Protein 2IBF (pdb70)

B-factor: mean 74.28, std 23.24, range [43.23, 146.89]

Structure (mmCIF, N/CA/C/O backbone):
data_2IBF
#
_entry.id   2IBF
#
_cell.length_a   154.478
_cell.length_b   154.478
_cell.length_c   154.478
_cell.angle_alpha   90.00
_cell.angle_beta   90.00
_cell.angle_gamma   90.00
#
_symmetry.space_group_name_H-M   'P 43 3 2'
#
loop_
_entity.id
_entity.type
_entity.pdbx_description
1 polymer Vinculin
2 polymer 'Invasin ipaA'
#
loop_
_atom_site.group_PDB
_atom_site.id
_atom_site.type_symbol
_atom_site.label_atom_id
_atom_site.label_alt_id
_atom_site.label_comp_id
_atom_site.label_asym_id
_atom_site.label_entity_id
_atom_site.label_seq_id
_atom_site.pdbx_PDB_ins_code
_atom_site.Cartn_x
_atom_site.Cartn_y
_atom_site.Cartn_z
_atom_site.occupancy
_atom_site.B_iso_or_equiv
_atom_site.auth_seq_id
_atom_site.auth_comp_id
_atom_site.auth_asym_id
_atom_site.auth_atom_id
_atom_site.pdbx_PDB_model_num
ATOM 1 N N . MET A 1 9 ? 20.330 83.039 26.509 1.00 128.52 1 MET A N 1
ATOM 2 C CA . MET A 1 9 ? 19.484 82.217 27.367 1.00 128.52 1 MET A CA 1
ATOM 3 C C . MET A 1 9 ? 19.602 80.737 27.019 1.00 128.52 1 MET A C 1
ATOM 4 O O . MET A 1 9 ? 20.006 80.377 25.913 1.00 128.52 1 MET A O 1
ATOM 9 N N . PRO A 1 10 ? 19.242 79.858 27.966 1.00 121.88 2 PRO A N 1
ATOM 10 C CA . PRO A 1 10 ? 19.286 78.407 27.770 1.00 121.88 2 PRO A CA 1
ATOM 11 C C . PRO A 1 10 ? 18.232 77.967 26.758 1.00 121.88 2 PRO A C 1
ATOM 12 O O . PRO A 1 10 ? 17.525 76.980 26.965 1.00 121.88 2 PRO A O 1
ATOM 16 N N . VAL A 1 11 ? 18.135 78.716 25.662 1.00 110.77 3 VAL A N 1
ATOM 17 C CA . VAL A 1 11 ? 17.169 78.434 24.606 1.00 110.77 3 VAL A CA 1
ATOM 18 C C . VAL A 1 11 ? 17.493 77.149 23.849 1.00 110.77 3 VAL A C 1
ATOM 19 O O . VAL A 1 11 ? 17.042 76.952 22.720 1.00 110.77 3 VAL A O 1
ATOM 23 N N . PHE A 1 12 ? 18.275 76.278 24.476 1.00 96.72 4 PHE A N 1
ATOM 24 C CA . PHE A 1 12 ? 18.644 75.007 23.868 1.00 96.72 4 PHE A CA 1
ATOM 25 C C . PHE A 1 12 ? 17.487 74.030 24.043 1.00 96.72 4 PHE A C 1
ATOM 26 O O . PHE A 1 12 ? 17.503 73.183 24.937 1.00 96.72 4 PHE A O 1
ATOM 34 N N . HIS A 1 13 ? 16.463 74.192 23.212 1.00 100.18 5 HIS A N 1
ATOM 35 C CA . HIS A 1 13 ? 15.400 73.202 23.091 1.00 100.18 5 HIS A CA 1
ATOM 36 C C . HIS A 1 13 ? 15.681 71.967 22.235 1.00 100.18 5 HIS A C 1
ATOM 37 O O . HIS A 1 13 ? 14.774 71.206 21.898 1.00 100.18 5 HIS A O 1
ATOM 44 N N . THR A 1 14 ? 16.958 71.733 21.958 1.00 90.16 6 THR A N 1
ATOM 45 C CA . THR A 1 14 ? 17.383 70.560 21.206 1.00 90.16 6 THR A CA 1
ATOM 46 C C . THR A 1 14 ? 18.696 70.058 21.793 1.00 90.16 6 THR A C 1
ATOM 47 O O . THR A 1 14 ? 19.437 70.822 22.409 1.00 90.16 6 THR A O 1
ATOM 51 N N . ARG A 1 15 ? 18.975 68.771 21.621 1.00 81.19 7 ARG A N 1
ATOM 52 C CA . ARG A 1 15 ? 20.200 68.190 22.155 1.00 81.19 7 ARG A CA 1
ATOM 53 C C . ARG A 1 15 ? 21.425 68.630 21.360 1.00 81.19 7 ARG A C 1
ATOM 54 O O . ARG A 1 15 ? 22.530 68.692 21.894 1.00 81.19 7 ARG A O 1
ATOM 62 N N . THR A 1 16 ? 21.220 68.947 20.086 1.00 74.46 8 THR A N 1
ATOM 63 C CA . THR A 1 16 ? 22.309 69.394 19.226 1.00 74.46 8 THR A CA 1
ATOM 64 C C . THR A 1 16 ? 22.589 70.875 19.448 1.00 74.46 8 THR A C 1
ATOM 65 O O . THR A 1 16 ? 23.739 71.287 19.604 1.00 74.46 8 THR A O 1
ATOM 69 N N . ILE A 1 17 ? 21.525 71.671 19.465 1.00 70.37 9 ILE A N 1
ATOM 70 C CA . ILE A 1 17 ? 21.636 73.107 19.686 1.00 70.37 9 ILE A CA 1
ATOM 71 C C . ILE A 1 17 ? 22.294 73.342 21.038 1.00 70.37 9 ILE A C 1
ATOM 72 O O . ILE A 1 17 ? 23.038 74.303 21.225 1.00 70.37 9 ILE A O 1
ATOM 77 N N . GLU A 1 18 ? 22.008 72.448 21.976 1.00 70.14 10 GLU A N 1
ATOM 78 C CA . GLU A 1 18 ? 22.557 72.531 23.321 1.00 70.14 10 GLU A CA 1
ATOM 79 C C . GLU A 1 18 ? 24.058 72.270 23.307 1.00 70.14 10 GLU A C 1
ATOM 80 O O . GLU A 1 18 ? 24.841 73.064 23.826 1.00 70.14 10 GLU A O 1
ATOM 86 N N . SER A 1 19 ? 24.452 71.152 22.708 1.00 70.08 11 SER A N 1
ATOM 87 C CA . SER A 1 19 ? 25.859 70.783 22.627 1.00 70.08 11 SER A CA 1
ATOM 88 C C . SER A 1 19 ? 26.669 71.826 21.864 1.00 70.08 11 SER A C 1
ATOM 89 O O . SER A 1 19 ? 27.896 71.857 21.955 1.00 70.08 11 S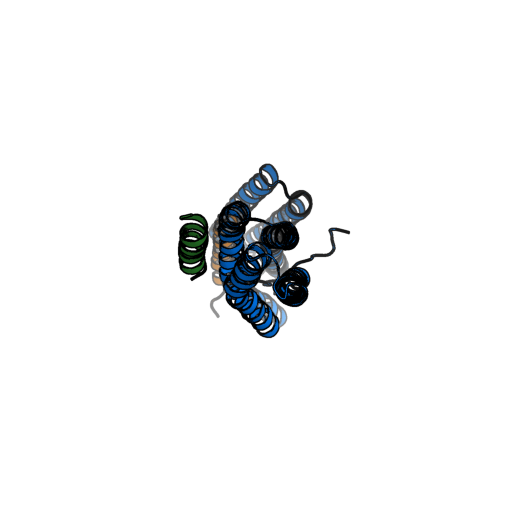ER A O 1
ATOM 92 N N . ILE A 1 20 ? 25.979 72.679 21.112 1.00 70.42 12 ILE A N 1
ATOM 93 C CA . ILE A 1 20 ? 26.641 73.716 20.328 1.00 70.42 12 ILE A CA 1
ATOM 94 C C . ILE A 1 20 ? 26.802 75.018 21.105 1.00 70.42 12 ILE A C 1
ATOM 95 O O . ILE A 1 20 ? 27.860 75.647 21.067 1.00 70.42 12 ILE A O 1
ATOM 100 N N . LEU A 1 21 ? 25.744 75.429 21.795 1.00 71.56 13 LEU A N 1
ATOM 101 C CA . LEU A 1 21 ? 25.762 76.679 22.543 1.00 71.56 13 LEU A CA 1
ATOM 102 C C . LEU A 1 21 ? 26.047 76.513 24.032 1.00 71.56 13 LEU A C 1
ATOM 103 O O . LEU A 1 21 ? 26.182 77.500 24.753 1.00 71.56 13 LEU A O 1
ATOM 108 N N . GLU A 1 22 ? 26.141 75.272 24.496 1.00 72.58 14 GLU A N 1
ATOM 109 C CA . GLU A 1 22 ? 26.400 75.022 25.909 1.00 72.58 14 GLU A CA 1
ATOM 110 C C . GLU A 1 22 ? 27.771 75.515 26.363 1.00 72.58 14 GLU A C 1
ATOM 111 O O . GLU A 1 22 ? 27.874 76.348 27.264 1.00 72.58 14 GLU A O 1
ATOM 117 N N . PRO A 1 23 ? 28.843 74.991 25.750 1.00 72.70 15 PRO A N 1
ATOM 118 C CA . PRO A 1 23 ? 30.225 75.355 26.074 1.00 72.70 15 PRO A CA 1
ATOM 119 C C . PRO A 1 23 ? 30.407 76.862 26.242 1.00 72.70 15 PRO A C 1
ATOM 120 O O . PRO A 1 23 ? 30.919 77.325 27.262 1.00 72.70 15 PRO A O 1
ATOM 124 N N . VAL A 1 24 ? 29.981 77.622 25.237 1.00 72.44 16 VAL A N 1
ATOM 125 C CA . VAL A 1 24 ? 30.104 79.075 25.266 1.00 72.44 16 VAL A CA 1
ATOM 126 C C . VAL A 1 24 ? 29.103 79.721 26.217 1.00 72.44 16 VAL A C 1
ATOM 127 O O . VAL A 1 24 ? 29.369 80.781 26.781 1.00 72.44 16 VAL A O 1
ATOM 131 N N . ALA A 1 25 ? 27.950 79.082 26.387 1.00 73.43 17 ALA A N 1
ATOM 132 C CA . ALA A 1 25 ? 26.919 79.601 27.280 1.00 73.43 17 ALA A CA 1
ATOM 133 C C . ALA A 1 25 ? 27.433 79.621 28.713 1.00 73.43 17 ALA A C 1
ATOM 134 O O . ALA A 1 25 ? 27.044 80.471 29.513 1.00 73.43 17 ALA A O 1
ATOM 136 N N . GLN A 1 26 ? 28.313 78.674 29.025 1.00 75.14 18 GLN A N 1
ATOM 137 C CA . GLN A 1 26 ? 28.902 78.571 30.355 1.00 75.14 18 GLN A CA 1
ATOM 138 C C . GLN A 1 26 ? 29.879 79.716 30.587 1.00 75.14 18 GLN A C 1
ATOM 139 O O . GLN A 1 26 ? 29.785 80.441 31.578 1.00 75.14 18 GLN A O 1
ATOM 145 N N . GLN A 1 27 ? 30.822 79.869 29.665 1.00 77.19 19 GLN A N 1
ATOM 146 C CA . GLN A 1 27 ? 31.820 80.923 29.756 1.00 77.19 19 GLN A CA 1
ATOM 147 C C . GLN A 1 27 ? 31.164 82.282 29.973 1.00 77.19 19 GLN A C 1
ATOM 148 O O . GLN A 1 27 ? 31.693 83.127 30.695 1.00 77.19 19 GLN A O 1
ATOM 154 N N . ILE A 1 28 ? 30.006 82.486 29.354 1.00 83.15 20 ILE A N 1
ATOM 155 C CA . ILE A 1 28 ? 29.281 83.743 29.493 1.00 83.15 20 ILE A CA 1
ATOM 156 C C . ILE A 1 28 ? 28.764 83.919 30.916 1.00 83.15 20 ILE A C 1
ATOM 157 O O . ILE A 1 28 ? 28.756 85.029 31.449 1.00 83.15 20 ILE A O 1
ATOM 162 N N . SER A 1 29 ? 28.339 82.819 31.530 1.00 94.66 21 SER A N 1
ATOM 163 C CA . SER A 1 29 ? 27.834 82.853 32.898 1.00 94.66 21 SER A CA 1
ATOM 164 C C . SER A 1 29 ? 28.911 83.378 33.839 1.00 94.66 21 SER A C 1
ATOM 165 O O . SER A 1 29 ? 28.643 84.205 34.709 1.00 94.66 21 SER A O 1
ATOM 168 N N . HIS A 1 30 ? 30.131 82.888 33.651 1.00 106.91 22 HIS A N 1
ATOM 169 C CA . HIS A 1 30 ? 31.267 83.306 34.459 1.00 106.91 22 HIS A CA 1
ATOM 170 C C . HIS A 1 30 ? 31.455 84.817 34.370 1.00 106.91 22 HIS A C 1
ATOM 171 O O . HIS A 1 30 ? 31.475 85.510 35.386 1.00 106.91 22 HIS A O 1
ATOM 178 N N . LEU A 1 31 ? 31.623 85.307 33.144 1.00 100.62 23 LEU A N 1
ATOM 179 C CA . LEU A 1 31 ? 31.811 86.732 32.882 1.00 100.62 23 LEU A CA 1
ATOM 180 C C . LEU A 1 31 ? 30.799 87.567 33.666 1.00 100.62 23 LEU A C 1
ATOM 181 O O . LEU A 1 31 ? 31.159 88.543 34.324 1.00 100.62 23 LEU A O 1
ATOM 186 N N . VAL A 1 32 ? 29.533 87.161 33.608 1.00 97.81 24 VAL A N 1
ATOM 187 C CA . VAL A 1 32 ? 28.475 87.854 34.331 1.00 97.81 24 VAL A CA 1
ATOM 188 C C . VAL A 1 32 ? 28.634 87.612 35.828 1.00 97.81 24 VAL A C 1
ATOM 189 O O . VAL A 1 32 ? 28.566 88.542 36.628 1.00 97.81 24 VAL A O 1
ATOM 193 N N . ILE A 1 33 ? 28.870 86.356 36.194 1.00 100.67 25 ILE A N 1
ATOM 194 C CA . ILE A 1 33 ? 29.055 85.984 37.592 1.00 100.67 25 ILE A CA 1
ATOM 195 C C . ILE A 1 33 ? 30.230 86.737 38.211 1.00 100.67 25 ILE A C 1
ATOM 196 O O . ILE A 1 33 ? 30.125 87.273 39.313 1.00 100.67 25 ILE A O 1
ATOM 201 N N . MET A 1 34 ? 31.348 86.769 37.492 1.00 105.11 26 MET A N 1
ATOM 202 C CA . MET A 1 34 ? 32.553 87.440 37.969 1.00 105.11 26 MET A CA 1
ATOM 203 C C . MET A 1 34 ? 32.439 88.959 37.909 1.00 105.11 26 MET A C 1
ATOM 204 O O . MET A 1 34 ? 32.854 89.657 38.834 1.00 105.11 26 MET A O 1
ATOM 209 N N . HIS A 1 35 ? 31.885 89.469 36.815 1.00 105.42 27 HIS A N 1
ATOM 210 C CA . HIS A 1 35 ? 31.719 90.909 36.650 1.00 105.42 27 HIS A CA 1
ATOM 211 C C . HIS A 1 35 ? 30.835 91.472 37.757 1.00 105.42 27 HIS A C 1
ATOM 212 O O . HIS A 1 35 ? 30.847 92.670 38.028 1.00 105.42 27 HIS A O 1
ATOM 219 N N . GLU A 1 36 ? 30.053 90.600 38.383 1.00 112.06 28 GLU A N 1
ATOM 220 C CA . GLU A 1 36 ? 29.169 91.006 39.469 1.00 112.06 28 GLU A CA 1
ATOM 221 C C . GLU A 1 36 ? 29.977 91.195 40.747 1.00 112.06 28 GLU A C 1
ATOM 222 O O . GLU A 1 36 ? 29.747 92.135 41.509 1.00 112.06 28 GLU A O 1
ATOM 228 N N . GLU A 1 37 ? 30.925 90.292 40.974 1.00 118.90 29 GLU A N 1
ATOM 229 C CA . GLU A 1 37 ? 31.777 90.351 42.154 1.00 118.90 29 GLU A CA 1
ATOM 230 C C . GLU A 1 37 ? 32.771 91.495 42.041 1.00 118.90 29 GLU A C 1
ATOM 231 O O . GLU A 1 37 ? 33.255 92.013 43.050 1.00 118.90 29 GLU A O 1
ATOM 237 N N . GLY A 1 38 ? 33.085 91.892 40.818 1.00 125.29 30 GLY A N 1
ATOM 238 C CA . GLY A 1 38 ? 34.054 92.953 40.638 1.00 125.29 30 GLY A CA 1
ATOM 239 C C . GLY A 1 38 ? 35.388 92.395 40.219 1.00 125.29 30 GLY A C 1
ATOM 240 O O . GLY A 1 38 ? 36.395 93.100 40.212 1.00 125.29 30 GLY A O 1
ATOM 241 N N . GLU A 1 39 ? 35.409 91.109 39.882 1.00 130.92 31 GLU A N 1
ATOM 242 C CA . GLU A 1 39 ? 36.646 90.431 39.502 1.00 130.92 31 GLU A CA 1
ATOM 243 C C . GLU A 1 39 ? 36.836 90.352 37.995 1.00 130.92 31 GLU A C 1
ATOM 244 O O . GLU A 1 39 ? 37.829 89.808 37.513 1.00 130.92 31 GLU A O 1
ATOM 250 N N . VAL A 1 40 ? 35.881 90.902 37.254 1.00 133.92 32 VAL A N 1
ATOM 251 C CA . VAL A 1 40 ? 35.947 90.905 35.797 1.00 133.92 32 VAL A CA 1
ATOM 252 C C . VAL A 1 40 ? 36.735 92.116 35.310 1.00 133.92 32 VAL A C 1
ATOM 253 O O . VAL A 1 40 ? 37.617 91.996 34.460 1.00 133.92 32 VAL A O 1
ATOM 257 N N . ASP A 1 41 ? 36.413 93.281 35.863 1.00 133.0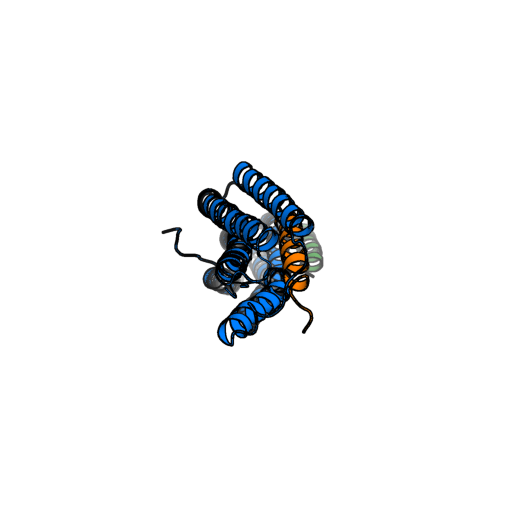0 33 ASP A N 1
ATOM 258 C CA . ASP A 1 41 ? 37.099 94.516 35.505 1.00 133.00 33 ASP A CA 1
ATOM 259 C C . ASP A 1 41 ? 38.482 94.526 36.143 1.00 133.00 33 ASP A C 1
ATOM 260 O O . ASP A 1 41 ? 39.198 95.527 36.089 1.00 133.00 33 ASP A O 1
ATOM 265 N N . GLY A 1 42 ? 38.847 93.403 36.751 1.00 129.51 34 GLY A N 1
ATOM 266 C CA . GLY A 1 42 ? 40.126 93.251 37.417 1.00 129.51 34 GLY A CA 1
ATOM 267 C C . GLY A 1 42 ? 41.310 93.209 36.472 1.00 129.51 34 GLY A C 1
ATOM 268 O O . GLY A 1 42 ? 41.992 94.212 36.278 1.00 129.51 34 GLY A O 1
ATOM 269 N N . LYS A 1 43 ? 41.565 92.040 35.893 1.00 124.72 35 LYS A N 1
ATOM 270 C CA . LYS A 1 43 ? 42.700 91.858 34.994 1.00 124.72 35 LYS A CA 1
ATOM 271 C C . LYS A 1 43 ? 42.742 92.818 33.809 1.00 124.72 35 LYS A C 1
ATOM 272 O O . LYS A 1 43 ? 41.717 93.349 33.381 1.00 124.72 35 LYS A O 1
ATOM 278 N N . ALA A 1 44 ? 43.945 93.019 33.280 1.00 119.17 36 ALA A N 1
ATOM 279 C CA . ALA A 1 44 ? 44.156 93.865 32.113 1.00 119.17 36 ALA A CA 1
ATOM 280 C C . ALA A 1 44 ? 44.309 92.942 30.907 1.00 119.17 36 ALA A C 1
ATOM 281 O O . ALA A 1 44 ? 45.421 92.560 30.539 1.00 119.17 36 ALA A O 1
ATOM 283 N N . ILE A 1 45 ? 43.176 92.561 30.325 1.00 113.23 37 ILE A N 1
ATOM 284 C CA . ILE A 1 45 ? 43.134 91.637 29.193 1.00 113.23 37 ILE A CA 1
ATOM 285 C C . ILE A 1 45 ? 43.883 92.095 27.948 1.00 113.23 37 ILE A C 1
ATOM 286 O O . ILE A 1 45 ? 43.864 93.271 27.588 1.00 113.23 37 ILE A O 1
ATOM 291 N N . PRO A 1 46 ? 44.513 91.142 27.245 1.00 107.41 38 PRO A N 1
ATOM 292 C CA . PRO A 1 46 ? 45.266 91.306 26.000 1.00 107.41 38 PRO A CA 1
ATOM 293 C C . PRO A 1 46 ? 44.392 91.933 24.920 1.00 107.41 38 PRO A C 1
ATOM 294 O O . PRO A 1 46 ? 43.285 92.397 25.195 1.00 107.41 38 PRO A O 1
ATOM 298 N N . ASP A 1 47 ? 44.892 91.938 23.689 1.00 102.41 39 ASP A N 1
ATOM 299 C CA . ASP A 1 47 ? 44.151 92.506 22.571 1.00 102.41 39 ASP A CA 1
ATOM 300 C C . ASP A 1 47 ? 43.136 91.516 22.014 1.00 102.41 39 ASP A C 1
ATOM 301 O O . ASP A 1 47 ? 43.486 90.400 21.626 1.00 102.41 39 ASP A O 1
ATOM 306 N N . LEU A 1 48 ? 41.876 91.935 21.975 1.00 97.49 40 LEU A N 1
ATOM 307 C CA . LEU A 1 48 ? 40.807 91.098 21.452 1.00 97.49 40 LEU A CA 1
ATOM 308 C C . LEU A 1 48 ? 40.418 91.579 20.058 1.00 97.49 40 LEU A C 1
ATOM 309 O O . LEU A 1 48 ? 39.308 91.333 19.589 1.00 97.49 40 LEU A O 1
ATOM 314 N N . THR A 1 49 ? 41.346 92.268 19.402 1.00 92.91 41 THR A N 1
ATOM 315 C CA . THR A 1 49 ? 41.111 92.795 18.063 1.00 92.91 41 THR A CA 1
ATOM 316 C C . THR A 1 49 ? 41.206 91.700 17.006 1.00 92.91 41 THR A C 1
ATOM 317 O O . THR A 1 49 ? 40.663 91.835 15.909 1.00 92.91 41 THR A O 1
ATOM 321 N N . ALA A 1 50 ? 41.894 90.615 17.345 1.00 88.19 42 ALA A N 1
ATOM 322 C CA . ALA A 1 50 ? 42.054 89.491 16.430 1.00 88.19 42 ALA A CA 1
ATOM 323 C C . ALA A 1 50 ? 40.884 88.526 16.566 1.00 88.19 42 ALA A C 1
ATOM 324 O O . ALA A 1 50 ? 40.213 88.200 15.587 1.00 88.19 42 ALA A O 1
ATOM 326 N N . PRO A 1 51 ? 40.623 88.059 17.796 1.00 82.93 43 PRO A N 1
ATOM 327 C CA . PRO A 1 51 ? 39.524 87.124 18.057 1.00 82.93 43 PRO A CA 1
ATOM 328 C C . PRO A 1 51 ? 38.173 87.727 17.686 1.00 82.93 43 PRO A C 1
ATOM 329 O O . PRO A 1 51 ? 37.346 87.074 17.051 1.00 82.93 43 PRO A O 1
ATOM 333 N N . VAL A 1 52 ? 37.956 88.976 18.085 1.00 77.44 44 VAL A N 1
ATOM 334 C CA . VAL A 1 52 ? 36.704 89.666 17.794 1.00 77.44 44 VAL A CA 1
ATOM 335 C C . VAL A 1 52 ? 36.513 89.836 16.292 1.00 77.44 44 VAL A C 1
ATOM 336 O O . VAL A 1 52 ? 35.390 89.987 15.810 1.00 77.44 44 VAL A O 1
ATOM 340 N N . ALA A 1 53 ? 37.618 89.809 15.556 1.00 73.02 45 ALA A N 1
ATOM 341 C CA . ALA A 1 53 ? 37.570 89.932 14.106 1.00 73.02 45 ALA A CA 1
ATOM 342 C C . ALA A 1 53 ? 37.116 88.597 13.528 1.00 73.02 45 ALA A C 1
ATOM 343 O O . ALA A 1 53 ? 36.568 88.535 12.427 1.00 73.02 45 ALA A O 1
ATOM 345 N N . ALA A 1 54 ? 37.338 87.532 14.292 1.00 68.89 46 ALA A N 1
ATOM 346 C CA . ALA A 1 54 ? 36.944 86.191 13.885 1.00 68.89 46 ALA A CA 1
ATOM 347 C C . ALA A 1 54 ? 35.435 86.021 14.020 1.00 68.89 46 ALA A C 1
ATOM 348 O O . ALA A 1 54 ? 34.752 85.678 13.056 1.00 68.89 46 ALA A O 1
ATOM 350 N N . VAL A 1 55 ? 34.921 86.269 15.221 1.00 66.02 47 VAL A N 1
ATOM 351 C CA . VAL A 1 55 ? 33.489 86.154 15.478 1.00 66.02 47 VAL A CA 1
ATOM 352 C C . VAL A 1 55 ? 32.703 87.045 14.522 1.00 66.02 47 VAL A C 1
ATOM 353 O O . VAL A 1 55 ? 31.606 86.693 14.090 1.00 66.02 47 VAL A O 1
ATOM 357 N N . GLN A 1 56 ? 33.274 88.200 14.197 1.00 65.41 48 GLN A N 1
ATOM 358 C CA . GLN A 1 56 ? 32.639 89.139 13.281 1.00 65.41 48 GLN A CA 1
ATOM 359 C C . GLN A 1 56 ? 32.531 88.506 11.901 1.00 65.41 48 GLN A C 1
ATOM 360 O O . GLN A 1 56 ? 31.577 88.754 11.164 1.00 65.41 48 GLN A O 1
ATOM 366 N N . ALA A 1 57 ? 33.514 87.679 11.562 1.00 64.87 49 ALA A N 1
ATOM 367 C CA . ALA A 1 57 ? 33.520 86.981 10.285 1.00 64.87 49 ALA A CA 1
ATOM 368 C C . ALA A 1 57 ? 32.583 85.782 10.379 1.00 64.87 49 ALA A C 1
ATOM 369 O O . ALA A 1 57 ? 31.792 85.525 9.472 1.00 64.87 49 ALA A O 1
ATOM 371 N N . ALA A 1 58 ? 32.665 85.068 11.497 1.00 64.67 50 ALA A N 1
ATOM 372 C CA . ALA A 1 58 ? 31.820 83.903 11.733 1.00 64.67 50 ALA A CA 1
ATOM 373 C C . ALA A 1 58 ? 30.342 84.277 11.675 1.00 64.67 50 ALA A C 1
ATOM 374 O O . ALA A 1 58 ? 29.526 83.541 11.121 1.00 64.67 50 ALA A O 1
ATOM 376 N N . VAL A 1 59 ? 30.002 85.425 12.252 1.00 64.29 51 VAL A N 1
ATOM 377 C CA . VAL A 1 59 ? 28.622 85.892 12.263 1.00 64.29 51 VAL A CA 1
ATOM 378 C C . VAL A 1 59 ? 28.143 86.234 10.857 1.00 64.29 51 VAL A C 1
ATOM 379 O O . VAL A 1 59 ? 26.979 86.020 10.520 1.00 64.29 51 VAL A O 1
ATOM 383 N N . SER A 1 60 ? 29.046 86.766 10.040 1.00 64.00 52 SER A N 1
ATOM 384 C CA . SER A 1 60 ? 28.708 87.135 8.670 1.00 64.00 52 SER A CA 1
ATOM 385 C C . SER A 1 60 ? 28.301 85.911 7.858 1.00 64.00 52 SER A C 1
ATOM 386 O O . SER A 1 60 ? 27.355 85.964 7.073 1.00 64.00 52 SER A O 1
ATOM 389 N N . ASN A 1 61 ? 29.018 84.810 8.056 1.00 63.33 53 ASN A N 1
ATOM 390 C CA . ASN A 1 61 ? 28.722 83.569 7.351 1.00 63.33 53 ASN A CA 1
ATOM 391 C C . ASN A 1 61 ? 27.411 82.985 7.859 1.00 63.33 53 ASN A C 1
ATOM 392 O O . ASN A 1 61 ? 26.569 82.552 7.073 1.00 63.33 53 ASN A O 1
ATOM 397 N N . LEU A 1 62 ? 27.234 82.992 9.176 1.00 61.16 54 LEU A N 1
ATOM 398 C CA . LEU A 1 62 ? 26.005 82.486 9.769 1.00 61.16 54 LEU A CA 1
ATOM 399 C C . LEU A 1 62 ? 24.834 83.250 9.165 1.00 61.16 54 LEU A C 1
ATOM 400 O O . LEU A 1 62 ? 23.886 82.654 8.657 1.00 61.16 54 LEU A O 1
ATOM 405 N N . VAL A 1 63 ? 24.921 84.575 9.207 1.00 59.23 55 VAL A N 1
ATOM 406 C CA . VAL A 1 63 ? 23.875 85.428 8.658 1.00 59.23 55 VAL A CA 1
ATOM 407 C C . VAL A 1 63 ? 23.654 85.134 7.178 1.00 59.23 55 VAL A C 1
ATOM 408 O O . VAL A 1 63 ? 22.517 85.005 6.724 1.00 59.23 55 VAL A O 1
ATOM 412 N N . ARG A 1 64 ? 24.749 85.030 6.430 1.00 58.91 56 ARG A N 1
ATOM 413 C CA . ARG A 1 64 ? 24.677 84.752 5.000 1.00 58.91 56 ARG A CA 1
ATOM 414 C C . ARG A 1 64 ? 23.865 83.494 4.720 1.00 58.91 56 ARG A C 1
ATOM 415 O O . ARG A 1 64 ? 22.929 83.514 3.922 1.00 58.91 56 ARG A O 1
ATOM 423 N N . VAL A 1 65 ? 24.233 82.400 5.380 1.00 57.83 57 VAL A N 1
ATOM 424 C CA . VAL A 1 65 ? 23.533 81.132 5.211 1.00 57.83 57 VAL A CA 1
ATOM 425 C C . VAL A 1 65 ? 22.057 81.288 5.557 1.00 57.83 57 VAL A C 1
ATOM 426 O O . VAL A 1 65 ? 21.185 80.932 4.765 1.00 57.83 57 VAL A O 1
ATOM 430 N N . GLY A 1 66 ? 21.781 81.833 6.738 1.00 58.26 58 GLY A N 1
ATOM 431 C CA . GLY A 1 66 ? 20.419 82.058 7.178 1.00 58.26 58 GLY A CA 1
ATOM 432 C C . GLY A 1 66 ? 19.645 82.819 6.121 1.00 58.26 58 GLY A C 1
ATOM 433 O O . GLY A 1 66 ? 18.473 82.544 5.873 1.00 58.26 58 GLY A O 1
ATOM 434 N N . LYS A 1 67 ? 20.313 83.778 5.487 1.00 59.24 59 LYS A N 1
ATOM 435 C CA . LYS A 1 67 ? 19.691 84.576 4.440 1.00 59.24 59 LYS A CA 1
ATOM 436 C C . LYS A 1 67 ? 19.305 83.699 3.251 1.00 59.24 59 LYS A C 1
ATOM 437 O O . LYS A 1 67 ? 18.255 83.892 2.640 1.00 59.24 59 LYS A O 1
ATOM 443 N N . GLU A 1 68 ? 20.157 82.729 2.936 1.00 60.82 60 GLU A N 1
ATOM 444 C CA . GLU A 1 68 ? 19.892 81.804 1.840 1.00 60.82 60 GLU A CA 1
ATOM 445 C C . GLU A 1 68 ? 18.771 80.861 2.256 1.00 60.82 60 GLU A C 1
ATOM 446 O O . GLU A 1 68 ? 17.845 80.601 1.489 1.00 60.82 60 GLU A O 1
ATOM 452 N N . THR A 1 69 ? 18.867 80.359 3.484 1.00 62.45 61 THR A N 1
ATOM 453 C CA . THR A 1 69 ? 17.867 79.453 4.038 1.00 62.45 61 THR A CA 1
ATOM 454 C C . THR A 1 69 ? 16.468 80.022 3.840 1.00 62.45 61 THR A C 1
ATOM 455 O O . THR A 1 69 ? 15.535 79.302 3.485 1.00 62.45 61 THR A O 1
ATOM 459 N N . VAL A 1 70 ? 16.333 81.324 4.073 1.00 64.54 62 VAL A N 1
ATOM 460 C CA . VAL A 1 70 ? 15.060 82.013 3.909 1.00 64.54 62 VAL A CA 1
ATOM 461 C C . VAL A 1 70 ? 14.738 82.128 2.425 1.00 64.54 62 VAL A C 1
ATOM 462 O O . VAL A 1 70 ? 13.583 82.022 2.012 1.00 64.54 62 VAL A O 1
ATOM 466 N N . GLN A 1 71 ? 15.779 82.346 1.629 1.00 67.93 63 GLN A N 1
ATOM 467 C CA . GLN A 1 71 ? 15.641 82.477 0.186 1.00 67.93 63 GLN A CA 1
ATOM 468 C C . GLN A 1 71 ? 14.999 81.237 -0.422 1.00 67.93 63 GLN A C 1
ATOM 469 O O . GLN A 1 71 ? 14.044 81.329 -1.195 1.00 67.93 63 GLN A O 1
ATOM 475 N N . THR A 1 72 ? 15.545 80.077 -0.074 1.00 70.62 64 THR A N 1
ATOM 476 C CA . THR A 1 72 ? 15.069 78.802 -0.596 1.00 70.62 64 THR A CA 1
ATOM 477 C C . THR A 1 72 ? 13.757 78.326 0.026 1.00 70.62 64 THR A C 1
ATOM 478 O O . THR A 1 72 ? 12.776 78.095 -0.681 1.00 70.62 64 THR A O 1
ATOM 482 N N . THR A 1 73 ? 13.769 78.151 1.345 1.00 72.64 65 THR A N 1
ATOM 483 C CA . THR A 1 73 ? 12.626 77.668 2.126 1.00 72.64 65 THR A CA 1
ATOM 484 C C . THR A 1 73 ? 11.238 78.004 1.581 1.00 72.66 65 THR A C 1
ATOM 485 O O . THR A 1 73 ? 11.032 79.045 0.956 1.00 72.64 65 THR A O 1
ATOM 489 N N . GLU A 1 74 ? 10.289 77.113 1.847 1.00 73.84 66 GLU A N 1
ATOM 490 C CA . GLU A 1 74 ? 8.904 77.296 1.433 1.00 73.84 66 GLU A CA 1
ATOM 491 C C . GLU A 1 74 ? 8.079 77.635 2.666 1.00 73.84 66 GLU A C 1
ATOM 492 O O . GLU A 1 74 ? 6.918 78.037 2.570 1.00 73.84 66 GLU A O 1
ATOM 498 N N . ASP A 1 75 ? 8.701 77.453 3.826 1.00 70.88 67 ASP A N 1
ATOM 499 C CA . ASP A 1 75 ? 8.074 77.724 5.114 1.00 70.88 67 ASP A CA 1
ATOM 500 C C . ASP A 1 75 ? 7.953 79.227 5.331 1.00 70.88 67 ASP A C 1
ATOM 501 O O . ASP A 1 75 ? 8.956 79.918 5.504 1.00 70.88 67 ASP A O 1
ATOM 506 N N . GLN A 1 76 ? 6.723 79.729 5.321 1.00 67.18 68 GLN A N 1
ATOM 507 C CA . GLN A 1 76 ? 6.480 81.155 5.505 1.00 67.18 68 GLN A CA 1
ATOM 508 C C . GLN A 1 76 ? 6.822 81.636 6.907 1.00 67.18 68 GLN A C 1
ATOM 509 O O . GLN A 1 76 ? 7.226 82.784 7.096 1.00 67.18 68 GLN A O 1
ATOM 515 N N . ILE A 1 77 ? 6.650 80.760 7.890 1.00 63.11 69 ILE A N 1
ATOM 516 C CA . ILE A 1 77 ? 6.945 81.110 9.274 1.00 63.11 69 ILE A CA 1
ATOM 517 C C . ILE A 1 77 ? 8.443 81.307 9.471 1.00 63.11 69 ILE A C 1
ATOM 518 O O . ILE A 1 77 ? 8.875 82.276 10.095 1.00 63.11 69 ILE A O 1
ATOM 523 N N . LEU A 1 78 ? 9.232 80.385 8.930 1.00 61.96 70 LEU A N 1
ATOM 524 C CA . LEU A 1 78 ? 10.682 80.477 9.027 1.00 61.96 70 LEU A CA 1
ATOM 525 C C . LEU A 1 78 ? 11.143 81.673 8.204 1.00 61.96 70 LEU A C 1
ATOM 526 O O . LEU A 1 78 ? 12.114 82.346 8.549 1.00 61.96 70 LEU A O 1
ATOM 531 N N . LYS A 1 79 ? 10.418 81.940 7.124 1.00 63.65 71 LYS A N 1
ATOM 532 C CA . LYS A 1 79 ? 10.723 83.056 6.238 1.00 63.65 71 LYS A CA 1
ATOM 533 C C . LYS A 1 79 ? 10.636 84.396 6.960 1.00 63.65 71 LYS A C 1
ATOM 534 O O . LYS A 1 79 ? 11.358 85.335 6.627 1.00 63.65 71 LYS A O 1
ATOM 540 N N . ARG A 1 80 ? 9.738 84.489 7.935 1.00 66.06 72 ARG A N 1
ATOM 541 C CA . ARG A 1 80 ? 9.532 85.737 8.659 1.00 66.06 72 ARG A CA 1
ATOM 542 C C . ARG A 1 80 ? 10.094 85.755 10.079 1.00 66.06 72 ARG A C 1
ATOM 543 O O . ARG A 1 80 ? 10.101 86.798 10.731 1.00 66.06 72 ARG A O 1
ATOM 551 N N . ASP A 1 81 ? 10.560 84.609 10.562 1.00 66.26 73 ASP A N 1
ATOM 552 C CA . ASP A 1 81 ? 11.099 84.537 11.915 1.00 66.26 73 ASP A CA 1
ATOM 553 C C . ASP A 1 81 ? 12.623 84.545 11.948 1.00 66.26 73 ASP A C 1
ATOM 554 O O . ASP A 1 81 ? 13.228 84.890 12.962 1.00 66.29 73 ASP A O 1
ATOM 559 N N . MET A 1 82 ? 13.239 84.161 10.838 1.00 64.19 74 MET A N 1
ATOM 560 C CA . MET A 1 82 ? 14.692 84.108 10.757 1.00 64.21 74 MET A CA 1
ATOM 561 C C . MET A 1 82 ? 15.354 85.481 10.714 1.00 64.19 74 MET A C 1
ATOM 562 O O . MET A 1 82 ? 16.260 85.762 11.497 1.00 64.19 74 MET A O 1
ATOM 567 N N . PRO A 1 83 ? 14.920 86.347 9.782 1.00 61.39 75 PRO A N 1
ATOM 568 C CA . PRO A 1 83 ? 15.465 87.696 9.577 1.00 61.39 75 PRO A CA 1
ATOM 569 C C . PRO A 1 83 ? 15.846 88.424 10.867 1.00 61.39 75 PRO A C 1
ATOM 570 O O . PRO A 1 83 ? 1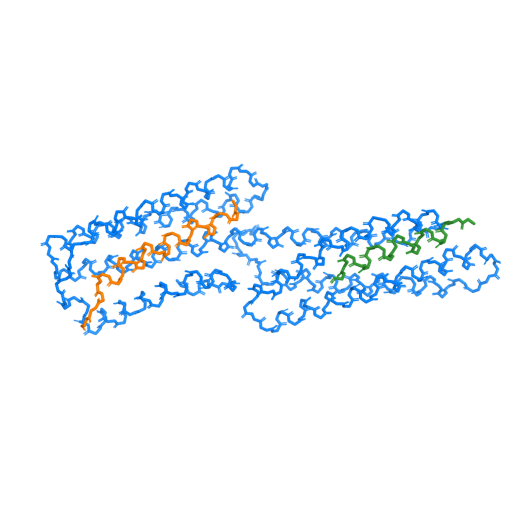6.959 88.934 10.995 1.00 61.39 75 PRO A O 1
ATOM 574 N N . PRO A 1 84 ? 14.926 88.472 11.845 1.00 60.88 76 PRO A N 1
ATOM 575 C CA . PRO A 1 84 ? 15.208 89.141 13.119 1.00 60.88 76 PRO A CA 1
ATOM 576 C C . PRO A 1 84 ? 16.385 88.506 13.851 1.00 60.88 76 PRO A C 1
ATOM 577 O O . PRO A 1 84 ? 17.234 89.208 14.397 1.00 60.88 76 PRO A O 1
ATOM 581 N N . ALA A 1 85 ? 16.430 87.178 13.863 1.00 60.88 77 ALA 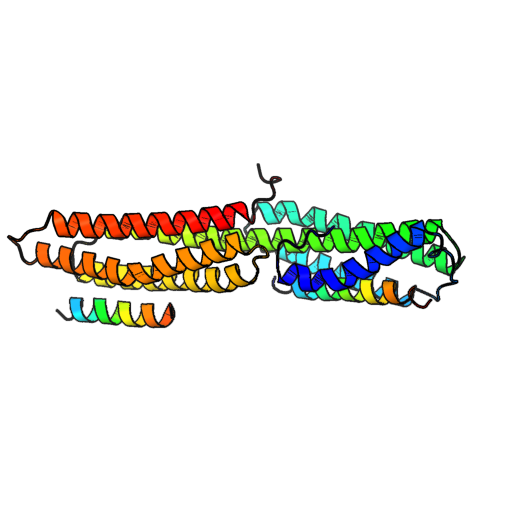A N 1
ATOM 582 C CA . ALA A 1 85 ? 17.524 86.468 14.510 1.00 60.88 77 ALA A CA 1
ATOM 583 C C . ALA A 1 85 ? 18.831 86.984 13.922 1.00 60.88 77 ALA A C 1
ATOM 584 O O . ALA A 1 85 ? 19.844 87.076 14.614 1.00 60.88 77 ALA A O 1
ATOM 586 N N . PHE A 1 86 ? 18.785 87.352 12.645 1.00 62.30 78 PHE A N 1
ATOM 587 C CA . PHE A 1 86 ? 19.949 87.898 11.959 1.00 62.30 78 PHE A CA 1
ATOM 588 C C . PHE A 1 86 ? 20.317 89.205 12.634 1.00 62.30 78 PHE A C 1
ATOM 589 O O . PHE A 1 86 ? 21.422 89.365 13.150 1.00 62.30 78 PHE A O 1
ATOM 597 N N . ILE A 1 87 ? 19.378 90.145 12.601 1.00 60.55 79 ILE A N 1
ATOM 598 C CA . ILE A 1 87 ? 19.569 91.460 13.195 1.00 60.55 79 ILE A CA 1
ATOM 599 C C . ILE A 1 87 ? 20.123 91.348 14.609 1.00 60.55 79 ILE A C 1
ATOM 600 O O . ILE A 1 87 ? 21.094 92.016 14.956 1.00 60.55 79 ILE A O 1
ATOM 605 N N . LYS A 1 88 ? 19.516 90.485 15.416 1.00 60.80 80 LYS A N 1
ATOM 606 C CA . LYS A 1 88 ? 19.958 90.290 16.791 1.00 60.80 80 LYS A CA 1
ATOM 607 C C . LYS A 1 88 ? 21.457 90.012 16.882 1.00 60.80 80 LYS A C 1
ATOM 608 O O . LYS A 1 88 ? 22.200 90.782 17.489 1.00 60.80 80 LYS A O 1
ATOM 614 N N . VAL A 1 89 ? 21.899 88.909 16.287 1.00 61.91 81 VAL A N 1
ATOM 615 C CA . VAL A 1 89 ? 23.313 88.556 16.321 1.00 61.91 81 VAL A CA 1
ATOM 616 C C . VAL A 1 89 ? 24.155 89.650 15.681 1.00 61.91 81 VAL A C 1
ATOM 617 O O . VAL A 1 89 ? 25.261 89.937 16.136 1.00 61.91 81 VAL A O 1
ATOM 621 N N . GLU A 1 90 ? 23.625 90.268 14.631 1.00 64.88 82 GLU A N 1
ATOM 622 C CA . GLU A 1 90 ? 24.352 91.322 13.934 1.00 64.88 82 GLU A CA 1
ATOM 623 C C . GLU A 1 90 ? 24.694 92.528 14.808 1.00 64.88 82 GLU A C 1
ATOM 624 O O . GLU A 1 90 ? 25.854 92.935 14.865 1.00 64.88 82 GLU A O 1
ATOM 630 N N . ASN A 1 91 ? 23.709 93.100 15.497 1.00 65.65 83 ASN A N 1
ATOM 631 C CA . ASN A 1 91 ? 24.001 94.246 16.356 1.00 65.65 83 ASN A CA 1
ATOM 632 C C . ASN A 1 91 ? 24.604 93.858 17.704 1.00 65.65 83 ASN A C 1
ATOM 633 O O . ASN A 1 91 ? 25.253 94.674 18.359 1.00 65.65 83 ASN A O 1
ATOM 638 N N . ALA A 1 92 ? 24.402 92.611 18.112 1.00 65.37 84 ALA A N 1
ATOM 639 C CA . ALA A 1 92 ? 24.977 92.131 19.360 1.00 65.37 84 ALA A CA 1
ATOM 640 C C . ALA A 1 92 ? 26.462 91.937 19.096 1.00 65.37 84 ALA A C 1
ATOM 641 O O . ALA A 1 92 ? 27.292 91.996 20.002 1.00 65.37 84 ALA A O 1
ATOM 643 N N . CYS A 1 93 ? 26.781 91.723 17.825 1.00 64.78 85 CYS A N 1
ATOM 644 C CA . CYS A 1 93 ? 28.153 91.531 17.388 1.00 64.78 85 CYS A CA 1
ATOM 645 C C . CYS A 1 93 ? 28.887 92.866 17.409 1.00 64.78 85 CYS A C 1
ATOM 646 O O . CYS A 1 93 ? 30.090 92.921 17.669 1.00 64.78 85 CYS A O 1
ATOM 649 N N . THR A 1 94 ? 28.154 93.943 17.137 1.00 63.21 86 THR A N 1
ATOM 650 C CA . THR A 1 94 ? 28.739 95.279 17.129 1.00 63.21 86 THR A CA 1
ATOM 651 C C . THR A 1 94 ? 29.093 95.740 18.539 1.00 63.21 86 THR A C 1
ATOM 652 O O . THR A 1 94 ? 30.095 96.423 18.745 1.00 63.21 86 THR A O 1
ATOM 656 N N . LYS A 1 95 ? 28.282 95.341 19.512 1.00 62.65 87 LYS A N 1
ATOM 657 C CA . LYS A 1 95 ? 28.555 95.684 20.896 1.00 62.65 87 LYS A CA 1
ATOM 658 C C . LYS A 1 95 ? 29.849 94.981 21.280 1.00 62.65 87 LYS A C 1
ATOM 659 O O . LYS A 1 95 ? 30.695 95.537 21.981 1.00 62.65 87 LYS A O 1
ATOM 665 N N . LEU A 1 96 ? 30.005 93.760 20.777 1.00 62.98 88 LEU A N 1
ATOM 666 C CA . LEU A 1 96 ? 31.198 92.963 21.023 1.00 62.98 88 LEU A CA 1
ATOM 667 C C . LEU A 1 96 ? 32.418 93.693 20.477 1.00 62.98 88 LEU A C 1
ATOM 668 O O . LEU A 1 96 ? 33.426 93.843 21.168 1.00 62.98 88 LEU A O 1
ATOM 673 N N . VAL A 1 97 ? 32.314 94.153 19.235 1.00 65.26 89 VAL A N 1
ATOM 674 C CA . VAL A 1 97 ? 33.401 94.878 18.589 1.00 65.26 89 VAL A CA 1
ATOM 675 C C . VAL A 1 97 ? 33.740 96.146 19.366 1.00 65.26 89 VAL A C 1
ATOM 676 O O . VAL A 1 97 ? 34.906 96.425 19.645 1.00 65.26 89 VAL A O 1
ATOM 680 N N . GLN A 1 98 ? 32.708 96.909 19.715 1.00 67.12 90 GLN A N 1
ATOM 681 C CA . GLN A 1 98 ? 32.884 98.144 20.469 1.00 67.12 90 GLN A CA 1
ATOM 682 C C . GLN A 1 98 ? 33.705 97.894 21.726 1.00 67.12 90 GLN A C 1
ATOM 683 O O . GLN A 1 98 ? 34.678 98.597 21.993 1.00 67.12 90 GLN A O 1
ATOM 689 N N . ALA A 1 99 ? 33.300 96.889 22.497 1.00 67.65 91 ALA A N 1
ATOM 690 C CA . ALA A 1 99 ? 33.992 96.539 23.731 1.00 67.65 91 ALA A CA 1
ATOM 691 C C . ALA A 1 99 ? 35.468 96.245 23.479 1.00 67.65 91 ALA A C 1
ATOM 692 O O . ALA A 1 99 ? 36.322 96.571 24.303 1.00 67.65 91 ALA A O 1
ATOM 694 N N . ALA A 1 100 ? 35.764 95.629 22.337 1.00 67.98 92 ALA A N 1
ATOM 695 C CA . ALA A 1 100 ? 37.141 95.302 21.980 1.00 67.98 92 ALA A CA 1
ATOM 696 C C . ALA A 1 100 ? 37.966 96.575 21.830 1.00 67.98 92 ALA A C 1
ATOM 697 O O . ALA A 1 100 ? 39.119 96.633 22.258 1.00 67.98 92 ALA A O 1
ATOM 699 N N . GLN A 1 101 ? 37.365 97.593 21.226 1.00 69.04 93 GLN A N 1
ATOM 700 C CA . GLN A 1 101 ? 38.034 98.872 21.039 1.00 69.04 93 GLN A CA 1
ATOM 701 C C . GLN A 1 101 ? 38.200 99.543 22.399 1.00 69.04 93 GLN A C 1
ATOM 702 O O . GLN A 1 101 ? 39.289 99.995 22.758 1.00 69.04 93 GLN A O 1
ATOM 708 N N . MET A 1 102 ? 37.106 99.600 23.153 1.00 71.58 94 MET A N 1
ATOM 709 C CA . MET A 1 102 ? 37.115 100.198 24.480 1.00 71.58 94 MET A CA 1
ATOM 710 C C . MET A 1 102 ? 38.222 99.585 25.329 1.00 71.58 94 MET A C 1
ATOM 711 O O . MET A 1 102 ? 38.849 100.271 26.135 1.00 71.58 94 MET A O 1
ATOM 716 N N . LEU A 1 103 ? 38.466 98.294 25.136 1.00 78.05 95 LEU A N 1
ATOM 717 C CA . LEU A 1 103 ? 39.505 97.602 25.885 1.00 78.05 95 LEU A CA 1
ATOM 718 C C . LEU A 1 103 ? 40.888 97.808 25.273 1.00 78.05 95 LEU A C 1
ATOM 719 O O . LEU A 1 103 ? 41.888 97.837 25.988 1.00 78.05 95 LEU A O 1
ATOM 724 N N . GLN A 1 104 ? 40.944 97.974 23.954 1.00 83.73 96 GLN A N 1
ATOM 725 C CA . GLN A 1 104 ? 42.220 98.214 23.289 1.00 83.73 96 GLN A CA 1
ATOM 726 C C . GLN A 1 104 ? 42.789 99.537 23.789 1.00 83.73 96 GLN A C 1
ATOM 727 O O . GLN A 1 104 ? 44.005 99.724 23.841 1.00 83.73 96 GLN A O 1
ATOM 733 N N . SER A 1 105 ? 41.898 100.443 24.177 1.00 85.65 97 SER A N 1
ATOM 734 C CA . SER A 1 105 ? 42.305 101.733 24.717 1.00 85.65 97 SER A CA 1
ATOM 735 C C . SER A 1 105 ? 42.639 101.546 26.192 1.00 85.65 97 SER A C 1
ATOM 736 O O . SER A 1 105 ? 43.781 101.734 26.609 1.00 85.65 97 SER A O 1
ATOM 739 N N . ASP A 1 106 ? 41.637 101.149 26.973 1.00 85.37 98 ASP A N 1
ATOM 740 C CA . ASP A 1 106 ? 41.822 100.906 28.400 1.00 85.37 98 ASP A CA 1
ATOM 741 C C . ASP A 1 106 ? 41.443 99.475 28.767 1.00 85.37 98 ASP A C 1
ATOM 742 O O . ASP A 1 106 ? 40.268 99.108 28.759 1.00 85.37 98 ASP A O 1
ATOM 747 N N . PRO A 1 107 ? 42.444 98.652 29.109 1.00 82.74 99 PRO A N 1
ATOM 748 C CA . PRO A 1 107 ? 42.274 97.245 29.481 1.00 82.74 99 PRO A CA 1
ATOM 749 C C . PRO A 1 107 ? 41.597 97.074 30.837 1.00 82.74 99 PRO A C 1
ATOM 750 O O . PRO A 1 107 ? 41.587 95.978 31.398 1.00 82.74 99 PRO A O 1
ATOM 754 N N . TYR A 1 108 ? 41.035 98.158 31.363 1.00 79.79 100 TYR A N 1
ATOM 755 C CA . TYR A 1 108 ? 40.377 98.111 32.664 1.00 79.79 100 TYR A CA 1
ATOM 756 C C . TYR A 1 108 ? 38.950 98.648 32.638 1.00 79.79 100 TYR A C 1
ATOM 757 O O . TYR A 1 108 ? 38.258 98.629 33.656 1.00 79.79 100 TYR A O 1
ATOM 766 N N . SER A 1 109 ? 38.513 99.127 31.479 1.00 78.99 101 SER A N 1
ATOM 767 C CA . SER A 1 109 ? 37.170 99.680 31.347 1.00 78.99 101 SER A CA 1
ATOM 768 C C . SER A 1 109 ? 36.082 98.722 31.821 1.00 78.99 101 SER A C 1
ATOM 769 O O . SER A 1 109 ? 35.933 97.620 31.291 1.00 78.99 101 SER A O 1
ATOM 772 N N . VAL A 1 110 ? 35.314 99.156 32.814 1.00 78.21 102 VAL A N 1
ATOM 773 C CA . VAL A 1 110 ? 34.217 98.354 33.341 1.00 78.21 102 VAL A CA 1
ATOM 774 C C . VAL A 1 110 ? 32.997 98.430 32.427 1.00 78.21 102 VAL A C 1
ATOM 775 O O . VAL A 1 110 ? 32.167 97.521 32.409 1.00 78.21 102 VAL A O 1
ATOM 779 N N . PRO A 1 111 ? 32.879 99.516 31.644 1.00 76.94 103 PRO A N 1
ATOM 780 C CA . PRO A 1 111 ? 31.740 99.584 30.725 1.00 76.94 103 PRO A CA 1
ATOM 781 C C . PRO A 1 111 ? 32.028 98.746 29.487 1.00 76.94 103 PRO A C 1
ATOM 782 O O . PRO A 1 111 ? 31.112 98.266 28.820 1.00 76.94 103 PRO A O 1
ATOM 786 N N . ALA A 1 112 ? 33.312 98.560 29.198 1.00 75.03 104 ALA A N 1
ATOM 787 C CA . ALA A 1 112 ? 33.726 97.743 28.067 1.00 75.03 104 ALA A CA 1
ATOM 788 C C . ALA A 1 112 ? 33.342 96.302 28.377 1.00 75.03 104 ALA A C 1
ATOM 789 O O . ALA A 1 112 ? 32.950 95.545 27.489 1.00 75.03 104 ALA A O 1
ATOM 791 N N . ARG A 1 113 ? 33.436 95.940 29.652 1.00 72.97 105 ARG A N 1
ATOM 792 C CA . ARG A 1 113 ? 33.075 94.601 30.100 1.00 72.97 105 ARG A CA 1
ATOM 793 C C . ARG A 1 113 ? 31.561 94.453 30.050 1.00 72.97 105 ARG A C 1
ATOM 794 O O . ARG A 1 113 ? 31.038 93.352 29.887 1.00 72.97 105 ARG A O 1
ATOM 802 N N . ASP A 1 114 ? 30.864 95.577 30.184 1.00 71.52 106 ASP A N 1
ATOM 803 C CA . ASP A 1 114 ? 29.408 95.590 30.122 1.00 71.52 106 ASP A CA 1
ATOM 804 C C . ASP A 1 114 ? 28.989 95.226 28.703 1.00 71.52 106 ASP A C 1
ATOM 805 O O . ASP A 1 114 ? 28.087 94.414 28.498 1.00 71.52 106 ASP A O 1
ATOM 810 N N . TYR A 1 115 ? 29.661 95.830 27.726 1.00 69.84 107 TYR A N 1
ATOM 811 C CA . TYR A 1 115 ? 29.389 95.563 26.318 1.00 69.84 107 TYR A CA 1
ATOM 812 C C . TYR A 1 115 ? 29.890 94.166 25.981 1.00 69.84 107 TYR A C 1
ATOM 813 O O . TYR A 1 115 ? 29.225 93.402 25.284 1.00 69.84 107 TYR A O 1
ATOM 822 N N . LEU A 1 116 ? 31.082 93.851 26.477 1.00 67.68 108 LEU A N 1
ATOM 823 C CA . LEU A 1 116 ? 31.702 92.553 26.252 1.00 67.68 108 LEU A CA 1
ATOM 824 C C . LEU A 1 116 ? 30.764 91.432 26.681 1.00 67.68 108 LEU A C 1
ATOM 825 O O . LEU A 1 116 ? 30.795 90.335 26.124 1.00 67.68 108 LEU A O 1
ATOM 830 N N . ILE A 1 117 ? 29.929 91.716 27.676 1.00 68.01 109 ILE A N 1
ATOM 831 C CA . ILE A 1 117 ? 28.983 90.733 28.193 1.00 68.01 109 ILE A CA 1
ATOM 832 C C . ILE A 1 117 ? 27.654 90.789 27.451 1.00 68.01 109 ILE A C 1
ATOM 833 O O . ILE A 1 117 ? 27.146 89.768 26.990 1.00 68.01 109 ILE A O 1
ATOM 838 N N . ASP A 1 118 ? 27.088 91.986 27.347 1.00 69.40 110 ASP A N 1
ATOM 839 C CA . ASP A 1 118 ? 25.816 92.168 26.656 1.00 69.40 110 ASP A CA 1
ATOM 840 C C . ASP A 1 118 ? 25.907 91.648 25.225 1.00 69.40 110 ASP A C 1
ATOM 841 O O . ASP A 1 118 ? 24.943 91.100 24.692 1.00 69.40 110 ASP A O 1
ATOM 846 N N . GLY A 1 119 ? 27.074 91.821 24.611 1.00 68.57 111 GLY A N 1
ATOM 847 C CA . GLY A 1 119 ? 27.320 91.387 23.250 1.00 68.57 111 GLY A CA 1
ATOM 848 C C . GLY A 1 119 ? 27.411 89.880 23.119 1.00 68.57 111 GLY A C 1
ATOM 849 O O . GLY A 1 119 ? 26.843 89.292 22.200 1.00 68.57 111 GLY A O 1
ATOM 850 N N . SER A 1 120 ? 28.129 89.252 24.044 1.00 67.62 112 SER A N 1
ATOM 851 C CA . SER A 1 120 ? 28.278 87.803 24.032 1.00 67.62 112 SER A CA 1
ATOM 852 C C . SER A 1 120 ? 26.918 87.140 24.188 1.00 67.62 112 SER A C 1
ATOM 853 O O . SER A 1 120 ? 26.642 86.109 23.575 1.00 67.62 112 SER A O 1
ATOM 856 N N . ARG A 1 121 ? 26.070 87.734 25.011 1.00 66.63 113 ARG A N 1
ATOM 857 C CA . ARG A 1 121 ? 24.749 87.185 25.228 1.00 66.63 113 ARG A CA 1
ATOM 858 C C . ARG A 1 121 ? 23.860 87.402 24.017 1.00 66.63 113 ARG A C 1
ATOM 859 O O . ARG A 1 121 ? 23.016 86.566 23.700 1.00 66.63 113 ARG A O 1
ATOM 867 N N . GLY A 1 122 ? 24.102 88.494 23.300 1.00 63.56 114 GLY A N 1
ATOM 868 C CA . GLY A 1 122 ? 23.367 88.790 22.086 1.00 63.56 114 GLY A CA 1
ATOM 869 C C . GLY A 1 122 ? 23.742 87.815 20.985 1.00 63.56 114 GLY A C 1
ATOM 870 O O . GLY A 1 122 ? 22.890 87.382 20.210 1.00 63.56 114 GLY A O 1
ATOM 871 N N . ILE A 1 123 ? 25.024 87.465 20.918 1.00 61.08 115 ILE A N 1
ATOM 872 C CA . ILE A 1 123 ? 25.506 86.523 19.915 1.00 61.08 115 ILE A CA 1
ATOM 873 C C . ILE A 1 123 ? 24.955 85.138 20.222 1.00 61.08 115 ILE A C 1
ATOM 874 O O . ILE A 1 123 ? 24.422 84.460 19.344 1.00 61.08 115 ILE A O 1
ATOM 879 N N . LEU A 1 124 ? 25.087 84.728 21.478 1.00 59.39 116 LEU A N 1
ATOM 880 C CA . LEU A 1 124 ? 24.607 83.422 21.907 1.00 59.39 116 LEU A CA 1
ATOM 881 C C . LEU A 1 124 ? 23.092 83.318 21.795 1.00 59.39 116 LEU A C 1
ATOM 882 O O . LEU A 1 124 ? 22.561 82.269 21.436 1.00 59.39 116 LEU A O 1
ATOM 887 N N . SER A 1 125 ? 22.398 84.406 22.109 1.00 58.59 117 SER A N 1
ATOM 888 C CA . SER A 1 125 ? 20.944 84.417 22.028 1.00 58.59 117 SER A CA 1
ATOM 889 C C . SER A 1 125 ? 20.492 84.361 20.573 1.00 58.59 117 SER A C 1
ATOM 890 O O . SER A 1 125 ? 19.684 83.513 20.197 1.00 58.59 117 SER A O 1
ATOM 893 N N . GLY A 1 126 ? 21.023 85.266 19.758 1.00 58.14 118 GLY A N 1
ATOM 894 C CA . GLY A 1 126 ? 20.691 85.324 18.347 1.00 58.14 118 GLY A CA 1
ATOM 895 C C . GLY A 1 126 ? 20.947 83.995 17.666 1.00 58.14 118 GLY A C 1
ATOM 896 O O . GLY A 1 126 ? 20.132 83.522 16.872 1.00 58.14 118 GLY A O 1
ATOM 897 N N . THR A 1 127 ? 22.084 83.386 17.983 1.00 57.61 119 THR A N 1
ATOM 898 C CA . THR A 1 127 ? 22.443 82.097 17.411 1.00 57.61 119 THR A CA 1
ATOM 899 C C . THR A 1 127 ? 21.402 81.055 17.802 1.00 57.61 119 THR A C 1
ATOM 900 O O . THR A 1 127 ? 21.023 80.207 16.995 1.00 57.61 119 THR A O 1
ATOM 904 N N . SER A 1 128 ? 20.933 81.138 19.042 1.00 58.14 120 SER A N 1
ATOM 905 C CA . SER A 1 128 ? 19.923 80.215 19.545 1.00 58.14 120 SER A CA 1
ATOM 906 C C . SER A 1 128 ? 18.632 80.362 18.749 1.00 58.14 120 SER A C 1
ATOM 907 O O . SER A 1 128 ? 18.101 79.384 18.223 1.00 58.14 120 SER A O 1
ATOM 910 N N . ASP A 1 129 ? 18.135 81.592 18.661 1.00 58.45 121 ASP A N 1
ATOM 911 C CA . ASP A 1 129 ? 16.915 81.870 17.914 1.00 58.45 121 ASP A CA 1
ATOM 912 C C . ASP A 1 129 ? 17.064 81.333 16.497 1.00 58.45 121 ASP A C 1
ATOM 913 O O . ASP A 1 129 ? 16.196 80.618 15.996 1.00 58.45 121 ASP A O 1
ATOM 918 N N . LEU A 1 130 ? 18.177 81.688 15.862 1.00 56.96 122 LEU A N 1
ATOM 919 C CA . LEU A 1 130 ? 18.477 81.250 14.504 1.00 56.96 122 LEU A CA 1
ATOM 920 C C . LEU A 1 130 ? 18.261 79.749 14.353 1.00 56.96 122 LEU A C 1
ATOM 921 O O . LEU A 1 130 ? 17.423 79.308 13.567 1.00 56.96 122 LEU A O 1
ATOM 926 N N . LEU A 1 131 ? 19.020 78.970 15.116 1.00 55.81 123 LEU A N 1
ATOM 927 C CA . LEU A 1 131 ? 18.922 77.517 15.074 1.00 55.81 123 LEU A CA 1
ATOM 928 C C . LEU A 1 131 ? 17.523 77.026 15.434 1.00 55.81 123 LEU A C 1
ATOM 929 O O . LEU A 1 131 ? 16.924 76.240 14.700 1.00 55.81 123 LEU A O 1
ATOM 934 N N . LEU A 1 132 ? 17.016 77.480 16.576 1.00 56.55 124 LEU A N 1
ATOM 935 C CA . LEU A 1 132 ? 15.699 77.072 17.055 1.00 56.55 124 LEU A CA 1
ATOM 936 C C . LEU A 1 132 ? 14.592 77.318 16.037 1.00 56.55 124 LEU A C 1
ATOM 937 O O . LEU A 1 132 ? 13.689 76.496 15.875 1.00 56.55 124 LEU A O 1
ATOM 942 N N . THR A 1 133 ? 14.648 78.468 15.376 1.00 58.03 125 THR A N 1
ATOM 943 C CA . THR A 1 133 ? 13.649 78.816 14.376 1.00 58.03 125 THR A CA 1
ATOM 944 C C . THR A 1 133 ? 13.750 77.841 13.213 1.00 58.03 125 THR A C 1
ATOM 945 O O . THR A 1 133 ? 12.750 77.284 12.761 1.00 58.03 125 THR A O 1
ATOM 949 N N . PHE A 1 134 ? 14.974 77.631 12.747 1.00 60.06 126 PHE A N 1
ATOM 950 C CA . PHE A 1 134 ? 15.236 76.715 11.648 1.00 60.06 126 PHE A CA 1
ATOM 951 C C . PHE A 1 134 ? 14.717 75.322 11.989 1.00 60.06 126 PHE A C 1
ATOM 952 O O . PHE A 1 134 ? 13.962 74.720 11.225 1.00 60.06 126 PHE A O 1
ATOM 960 N N . ASP A 1 135 ? 15.130 74.823 13.147 1.00 61.28 127 ASP A N 1
ATOM 961 C CA . ASP A 1 135 ? 14.736 73.501 13.616 1.00 61.28 127 ASP A CA 1
ATOM 962 C C . ASP A 1 135 ? 13.221 73.318 13.656 1.00 61.28 127 ASP A C 1
ATOM 963 O O . ASP A 1 135 ? 12.700 72.302 13.197 1.00 61.28 127 ASP A O 1
ATOM 968 N N . GLU A 1 136 ? 12.519 74.301 14.213 1.00 61.36 128 GLU A N 1
ATOM 969 C CA . GLU A 1 136 ? 11.064 74.243 14.316 1.00 61.36 128 GLU A CA 1
ATOM 970 C C . GLU A 1 136 ? 10.404 74.070 12.952 1.00 61.36 128 GLU A C 1
ATOM 971 O O . GLU A 1 136 ? 9.315 73.506 12.845 1.00 61.36 128 GLU A O 1
ATOM 977 N N . ALA A 1 137 ? 11.069 74.562 11.913 1.00 60.47 129 ALA A N 1
ATOM 978 C CA . ALA A 1 137 ? 10.559 74.433 10.557 1.00 60.47 129 ALA A CA 1
ATOM 979 C C . ALA A 1 137 ? 10.747 72.988 10.118 1.00 60.47 129 ALA A C 1
ATOM 980 O O . ALA A 1 137 ? 9.959 72.454 9.338 1.00 60.47 129 ALA A O 1
ATOM 982 N N . GLU A 1 138 ? 11.795 72.360 10.639 1.00 59.09 130 GLU A N 1
ATOM 983 C CA . GLU A 1 138 ? 12.089 70.970 10.326 1.00 59.09 130 GLU A CA 1
ATOM 984 C C . GLU A 1 138 ? 11.056 70.073 10.991 1.00 59.09 130 GLU A C 1
ATOM 985 O O . GLU A 1 138 ? 10.679 69.034 10.451 1.00 59.09 130 GLU A O 1
ATOM 991 N N . VAL A 1 139 ? 10.594 70.488 12.165 1.00 56.12 131 VAL A N 1
ATOM 992 C CA . VAL A 1 139 ? 9.593 69.729 12.900 1.00 56.12 131 VAL A CA 1
ATOM 993 C C . VAL A 1 139 ? 8.259 69.776 12.166 1.00 56.12 131 VAL A C 1
ATOM 994 O O . VAL A 1 139 ? 7.460 68.844 12.253 1.00 56.12 131 VAL A O 1
ATOM 998 N N . ARG A 1 140 ? 8.029 70.858 11.429 1.00 53.98 132 ARG A N 1
ATOM 999 C CA . ARG A 1 140 ? 6.798 71.007 10.662 1.00 53.98 132 ARG A CA 1
ATOM 1000 C C . ARG A 1 140 ? 6.846 70.118 9.423 1.00 53.98 132 ARG A C 1
ATOM 1001 O O . ARG A 1 140 ? 5.811 69.763 8.856 1.00 53.98 132 ARG A O 1
ATOM 1009 N N . LYS A 1 141 ? 8.057 69.741 9.028 1.00 52.46 133 LYS A N 1
ATOM 1010 C CA . LYS A 1 141 ? 8.258 68.850 7.895 1.00 52.46 133 LYS A CA 1
ATOM 1011 C C . LYS A 1 141 ? 7.801 67.468 8.338 1.00 52.46 133 LYS A C 1
ATOM 1012 O O . LYS A 1 141 ? 7.195 66.720 7.572 1.00 52.46 133 LYS A O 1
ATOM 1018 N N . ILE A 1 142 ? 8.092 67.143 9.594 1.00 49.36 134 ILE A N 1
ATOM 1019 C CA . ILE A 1 142 ? 7.701 65.864 10.165 1.00 49.36 134 ILE A CA 1
ATOM 1020 C C . ILE A 1 142 ? 6.188 65.830 10.314 1.00 49.36 134 ILE A C 1
ATOM 1021 O O . ILE A 1 142 ? 5.536 64.878 9.890 1.00 49.36 134 ILE A O 1
ATOM 1026 N N . ILE A 1 143 ? 5.633 66.884 10.906 1.00 47.39 135 ILE A N 1
ATOM 1027 C CA . ILE A 1 143 ? 4.191 66.976 11.099 1.00 47.39 135 ILE A CA 1
ATOM 1028 C C . ILE A 1 143 ? 3.466 66.779 9.775 1.00 47.39 135 ILE A C 1
ATOM 1029 O O . ILE A 1 143 ? 2.464 66.069 9.704 1.00 47.39 135 ILE A O 1
ATOM 1034 N N . ARG A 1 144 ? 3.982 67.409 8.726 1.00 47.31 136 ARG A N 1
ATOM 1035 C CA . ARG A 1 144 ? 3.393 67.291 7.400 1.00 47.31 136 ARG A CA 1
ATOM 1036 C C . ARG A 1 144 ? 3.373 65.831 6.949 1.00 47.31 136 ARG A C 1
ATOM 1037 O O . ARG A 1 144 ? 2.339 65.319 6.521 1.00 47.31 136 ARG A O 1
ATOM 1045 N N . VAL A 1 145 ? 4.519 65.164 7.062 1.00 44.43 137 VAL A N 1
ATOM 1046 C CA . VAL A 1 145 ? 4.636 63.761 6.678 1.00 44.43 137 VAL A CA 1
ATOM 1047 C C . VAL A 1 145 ? 3.639 62.907 7.452 1.00 44.43 137 VAL A C 1
ATOM 1048 O O . VAL A 1 145 ? 2.963 62.053 6.881 1.00 44.43 137 VAL A O 1
ATOM 1052 N N . CYS A 1 146 ? 3.551 63.148 8.756 1.00 43.75 138 CYS A N 1
ATOM 1053 C CA . CYS A 1 146 ? 2.632 62.411 9.613 1.00 43.75 138 CYS A CA 1
ATOM 1054 C C . CYS A 1 146 ? 1.192 62.652 9.184 1.00 43.75 138 CYS A C 1
ATOM 1055 O O . CYS A 1 146 ? 0.395 61.719 9.092 1.00 43.75 138 CYS A O 1
ATOM 1058 N N . LYS A 1 147 ? 0.867 63.914 8.921 1.00 43.23 139 LYS A N 1
ATOM 1059 C CA . LYS A 1 147 ? -0.471 64.285 8.485 1.00 43.23 139 LYS A CA 1
ATOM 1060 C C . LYS A 1 147 ? -0.776 63.616 7.151 1.00 43.23 139 LYS A C 1
ATOM 1061 O O . LYS A 1 147 ? -1.937 63.433 6.784 1.00 43.23 139 LYS A O 1
ATOM 1067 N N . GLY A 1 148 ? 0.278 63.247 6.431 1.00 44.27 140 GLY A N 1
ATOM 1068 C CA . GLY A 1 148 ? 0.152 62.566 5.158 1.00 44.27 140 GLY A CA 1
ATOM 1069 C C . GLY A 1 148 ? -0.225 61.117 5.393 1.00 44.27 140 GLY A C 1
ATOM 1070 O O . GLY A 1 148 ? -1.177 60.607 4.801 1.00 44.27 140 GLY A O 1
ATOM 1071 N N . ILE A 1 149 ? 0.514 60.457 6.278 1.00 45.31 141 ILE A N 1
ATOM 1072 C CA . ILE A 1 149 ? 0.237 59.067 6.616 1.00 45.31 141 ILE A CA 1
ATOM 1073 C C . ILE A 1 149 ? -1.192 58.962 7.129 1.00 45.31 141 ILE A C 1
ATOM 1074 O O . ILE A 1 149 ? -1.935 58.057 6.755 1.00 45.31 141 ILE A O 1
ATOM 1079 N N . LEU A 1 150 ? -1.566 59.901 7.991 1.00 46.66 142 LEU A N 1
ATOM 1080 C CA . LEU A 1 150 ? -2.907 59.933 8.558 1.00 46.66 142 LEU A CA 1
ATOM 1081 C C . LEU A 1 150 ? -3.955 59.863 7.454 1.00 46.66 142 LEU A C 1
ATOM 1082 O O . LEU A 1 150 ? -4.916 59.099 7.541 1.00 46.66 142 LEU A O 1
ATOM 1087 N N . GLU A 1 151 ? -3.759 60.669 6.416 1.00 48.69 143 GLU A N 1
ATOM 1088 C CA . GLU A 1 151 ? -4.687 60.720 5.294 1.00 48.69 143 GLU A CA 1
ATOM 1089 C C . GLU A 1 151 ? -4.817 59.385 4.568 1.00 48.69 143 GLU A C 1
ATOM 1090 O O . GLU A 1 151 ? -5.921 58.874 4.385 1.00 48.69 143 GLU A O 1
ATOM 1096 N N . TYR A 1 152 ? -3.685 58.834 4.140 1.00 48.60 144 TYR A N 1
ATOM 1097 C CA . TYR A 1 152 ? -3.673 57.573 3.408 1.00 48.60 144 TYR A CA 1
ATOM 1098 C C . TYR A 1 152 ? -4.249 56.402 4.200 1.00 48.60 144 TYR A C 1
ATOM 1099 O O . TYR A 1 152 ? -4.833 55.482 3.625 1.00 48.60 144 TYR A O 1
ATOM 1108 N N . LEU A 1 153 ? -4.078 56.431 5.517 1.00 47.10 145 LEU A N 1
ATOM 1109 C CA . LEU A 1 153 ? -4.594 55.366 6.366 1.00 47.10 145 LEU A CA 1
ATOM 1110 C C . LEU A 1 153 ? -6.082 55.159 6.110 1.00 47.10 145 LEU A C 1
ATOM 1111 O O . LEU A 1 153 ? -6.560 54.028 6.053 1.00 47.10 145 LEU A O 1
ATOM 1116 N N . THR A 1 154 ? -6.807 56.259 5.949 1.00 46.06 146 THR A N 1
ATOM 1117 C CA . THR A 1 154 ? -8.240 56.196 5.694 1.00 46.06 146 THR A CA 1
ATOM 1118 C C . THR A 1 154 ? -8.524 55.555 4.340 1.00 46.06 146 THR A C 1
ATOM 1119 O O . THR A 1 154 ? -9.573 54.945 4.140 1.00 46.06 146 THR A O 1
ATOM 1123 N N . VAL A 1 155 ? -7.583 55.696 3.412 1.00 45.85 147 VAL A N 1
ATOM 1124 C CA . VAL A 1 155 ? -7.737 55.120 2.082 1.00 45.85 147 VAL A CA 1
ATOM 1125 C C . VAL A 1 155 ? -7.791 53.600 2.169 1.00 45.85 147 VAL A C 1
ATOM 1126 O O . VAL A 1 155 ? -8.200 52.927 1.223 1.00 45.85 147 VAL A O 1
ATOM 1130 N N . ALA A 1 156 ? -7.380 53.065 3.313 1.00 47.32 148 ALA A N 1
ATOM 1131 C CA . ALA A 1 156 ? -7.381 51.625 3.530 1.00 47.32 148 ALA A CA 1
ATOM 1132 C C . ALA A 1 156 ? -8.800 51.088 3.683 1.00 47.32 148 ALA A C 1
ATOM 1133 O O . ALA A 1 156 ? -9.012 49.878 3.753 1.00 47.32 148 ALA A O 1
ATOM 1135 N N . GLU A 1 157 ? -9.769 51.995 3.738 1.00 49.56 149 GLU A N 1
ATOM 1136 C CA . GLU A 1 157 ? -11.162 51.603 3.904 1.00 49.56 149 GLU A CA 1
ATOM 1137 C C . GLU A 1 157 ? -11.893 51.453 2.577 1.00 49.56 149 GLU A C 1
ATOM 1138 O O . GLU A 1 157 ? -13.058 51.059 2.546 1.00 49.56 149 GLU A O 1
ATOM 1144 N N . VAL A 1 158 ? -11.203 51.754 1.482 1.00 50.91 150 VAL A N 1
ATOM 1145 C CA . VAL A 1 158 ? -11.791 51.626 0.154 1.00 50.91 150 VAL A CA 1
ATOM 1146 C C . VAL A 1 158 ? -11.108 50.518 -0.640 1.00 50.91 150 VAL A C 1
ATOM 1147 O O . VAL A 1 158 ? -11.454 50.265 -1.793 1.00 50.91 150 VAL A O 1
ATOM 1151 N N . VAL A 1 159 ? -10.140 49.858 -0.011 1.00 53.57 151 VAL A N 1
ATOM 1152 C CA . VAL A 1 159 ? -9.417 48.758 -0.642 1.00 53.57 151 VAL A CA 1
ATOM 1153 C C . VAL A 1 159 ? -10.321 47.531 -0.659 1.00 53.57 151 VAL A C 1
ATOM 1154 O O . VAL A 1 159 ? -10.621 46.961 0.390 1.00 53.57 151 VAL A O 1
ATOM 1158 N N . GLU A 1 160 ? -10.774 47.139 -1.847 1.00 57.62 152 GLU A N 1
ATOM 1159 C CA . GLU A 1 160 ? -11.681 46.003 -1.973 1.00 57.62 152 GLU A CA 1
ATOM 1160 C C . GLU A 1 160 ? -11.121 44.807 -2.737 1.00 57.62 152 GLU A C 1
ATOM 1161 O O . GLU A 1 160 ? -11.807 43.797 -2.894 1.00 57.62 152 GLU A O 1
ATOM 1167 N N . THR A 1 161 ? -9.886 44.912 -3.216 1.00 60.15 153 THR A N 1
ATOM 1168 C CA . THR A 1 161 ? -9.289 43.818 -3.977 1.00 60.15 153 THR A CA 1
ATOM 1169 C C . THR A 1 161 ? -7.809 43.594 -3.670 1.00 60.15 153 THR A C 1
ATOM 1170 O O . THR A 1 161 ? -7.147 44.468 -3.109 1.00 60.15 153 THR A O 1
ATOM 1174 N N . MET A 1 162 ? -7.289 42.422 -4.056 1.00 62.82 154 MET A N 1
ATOM 1175 C CA . MET A 1 162 ? -5.870 42.096 -3.822 1.00 62.82 154 MET A CA 1
ATOM 1176 C C . MET A 1 162 ? -4.993 43.089 -4.543 1.00 62.82 154 MET A C 1
ATOM 1177 O O . MET A 1 162 ? -3.904 43.422 -4.077 1.00 62.82 154 MET A O 1
ATOM 1182 N N . GLU A 1 163 ? -5.439 43.507 -5.718 1.00 63.11 155 GLU A N 1
ATOM 1183 C CA . GLU A 1 163 ? -4.672 44.439 -6.513 1.00 63.11 155 GLU A CA 1
ATOM 1184 C C . GLU A 1 163 ? -4.614 45.774 -5.790 1.00 63.11 155 GLU A C 1
ATOM 1185 O O . GLU A 1 163 ? -3.580 46.441 -5.781 1.00 63.11 155 GLU A O 1
ATOM 1191 N N . ASP A 1 164 ? -5.725 46.145 -5.161 1.00 60.29 156 ASP A N 1
ATOM 1192 C CA . ASP A 1 164 ? -5.795 47.385 -4.401 1.00 60.29 156 ASP A CA 1
ATOM 1193 C C . ASP A 1 164 ? -4.861 47.273 -3.208 1.00 60.29 156 ASP A C 1
ATOM 1194 O O . ASP A 1 164 ? -4.116 48.202 -2.896 1.00 60.29 156 ASP A O 1
ATOM 1199 N N . LEU A 1 165 ? -4.914 46.126 -2.541 1.00 56.85 157 LEU A N 1
ATOM 1200 C CA . LEU A 1 165 ? -4.068 45.877 -1.384 1.00 56.85 157 LEU A CA 1
ATOM 1201 C C . LEU A 1 165 ? -2.605 46.014 -1.778 1.00 56.85 157 LEU A C 1
ATOM 1202 O O . LEU A 1 165 ? -1.817 46.639 -1.071 1.00 56.85 157 LEU A O 1
ATOM 1207 N N . VAL A 1 166 ? -2.248 45.431 -2.917 1.00 54.84 158 VAL A N 1
ATOM 1208 C CA . VAL A 1 166 ? -0.879 45.504 -3.409 1.00 54.84 158 VAL A CA 1
ATOM 1209 C C . VAL A 1 166 ? -0.470 46.964 -3.545 1.00 54.84 158 VAL A C 1
ATOM 1210 O O . VAL A 1 166 ? 0.572 47.377 -3.041 1.00 54.84 158 VAL A O 1
ATOM 1214 N N . THR A 1 167 ? -1.312 47.746 -4.212 1.00 53.64 159 THR A N 1
ATOM 1215 C CA . THR A 1 167 ? -1.058 49.168 -4.408 1.00 53.64 159 THR A CA 1
ATOM 1216 C C . THR A 1 167 ? -0.913 49.879 -3.067 1.00 53.64 159 THR A C 1
ATOM 121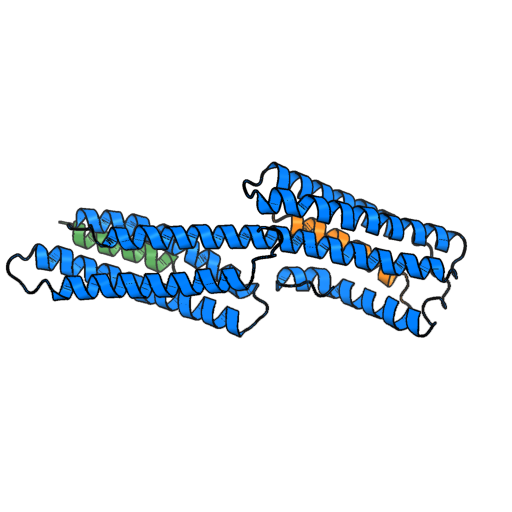7 O O . THR A 1 167 ? 0.091 50.541 -2.803 1.00 53.64 159 THR A O 1
ATOM 1221 N N . TYR A 1 168 ? -1.935 49.742 -2.229 1.00 52.92 160 TYR A N 1
ATOM 1222 C CA . TYR A 1 168 ? -1.948 50.373 -0.918 1.00 52.92 160 TYR A CA 1
ATOM 1223 C C . TYR A 1 168 ? -0.660 50.123 -0.139 1.00 52.92 160 TYR A C 1
ATOM 1224 O O . TYR A 1 168 ? 0.001 51.066 0.293 1.00 52.92 160 TYR A O 1
ATOM 1233 N N . THR A 1 169 ? -0.306 48.855 0.041 1.00 54.46 161 THR A N 1
ATOM 1234 C CA . THR A 1 169 ? 0.906 48.505 0.773 1.00 54.46 161 THR A CA 1
ATOM 1235 C C . THR A 1 169 ? 2.131 49.149 0.134 1.00 54.46 161 THR A C 1
ATOM 1236 O O . THR A 1 169 ? 3.015 49.650 0.830 1.00 54.46 161 THR A O 1
ATOM 1240 N N . LYS A 1 170 ? 2.171 49.140 -1.195 1.00 56.73 162 LYS A N 1
ATOM 1241 C CA . LYS A 1 170 ? 3.286 49.723 -1.933 1.00 56.73 162 LYS A CA 1
ATOM 1242 C C . LYS A 1 170 ? 3.442 51.206 -1.619 1.00 56.73 162 LYS A C 1
ATOM 1243 O O . LYS A 1 170 ? 4.552 51.736 -1.621 1.00 56.73 162 LYS A O 1
ATOM 1249 N N . ASN A 1 171 ? 2.323 51.874 -1.363 1.00 58.55 163 ASN A N 1
ATOM 1250 C CA . ASN A 1 171 ? 2.337 53.301 -1.065 1.00 58.55 163 ASN A CA 1
ATOM 1251 C C . ASN A 1 171 ? 2.573 53.590 0.414 1.00 58.55 163 ASN A C 1
ATOM 1252 O O . ASN A 1 171 ? 3.466 54.361 0.769 1.00 58.55 163 ASN A O 1
ATOM 1257 N N . LEU A 1 172 ? 1.770 52.975 1.275 1.00 59.35 164 LEU A N 1
ATOM 1258 C CA . LEU A 1 172 ? 1.913 53.175 2.710 1.00 59.35 164 LEU A CA 1
ATOM 1259 C C . LEU A 1 172 ? 3.347 52.887 3.139 1.00 59.35 164 LEU A C 1
ATOM 1260 O O . LEU A 1 172 ? 3.952 53.667 3.875 1.00 59.35 164 LEU A O 1
ATOM 1265 N N . GLY A 1 173 ? 3.888 51.770 2.661 1.00 59.97 165 GLY A N 1
ATOM 1266 C CA . GLY A 1 173 ? 5.237 51.332 2.977 1.00 59.97 165 GLY A CA 1
ATOM 1267 C C . GLY A 1 173 ? 6.288 52.428 3.025 1.00 59.97 165 GLY A C 1
ATOM 1268 O O . GLY A 1 173 ? 6.977 52.595 4.031 1.00 59.97 165 GLY A O 1
ATOM 1269 N N . PRO A 1 174 ? 6.431 53.189 1.930 1.00 59.71 166 PRO A N 1
ATOM 1270 C CA . PRO A 1 174 ? 7.407 54.274 1.808 1.00 59.71 166 PRO A CA 1
ATOM 1271 C C . PRO A 1 174 ? 7.205 55.388 2.832 1.00 59.71 166 PRO A C 1
ATOM 1272 O O . PRO A 1 174 ? 8.125 55.724 3.576 1.00 59.71 166 PRO A O 1
ATOM 1276 N N . GLY A 1 175 ? 6.010 55.968 2.861 1.00 58.11 167 GLY A N 1
ATOM 1277 C CA . GLY A 1 175 ? 5.701 57.030 3.802 1.00 58.11 167 GLY A CA 1
ATOM 1278 C C . GLY A 1 175 ? 5.848 56.512 5.216 1.00 58.11 167 GLY A C 1
ATOM 1279 O O . GLY A 1 175 ? 6.380 57.190 6.095 1.00 58.11 167 GLY A O 1
ATOM 1280 N N . MET A 1 176 ? 5.384 55.286 5.423 1.00 57.24 168 MET A N 1
ATOM 1281 C CA . MET A 1 176 ? 5.479 54.637 6.721 1.00 57.24 168 MET A CA 1
ATOM 1282 C C . MET A 1 176 ? 6.951 54.549 7.107 1.00 57.24 168 MET A C 1
ATOM 1283 O O . MET A 1 176 ? 7.302 54.561 8.287 1.00 57.24 168 MET A O 1
ATOM 1288 N N . THR A 1 177 ? 7.805 54.470 6.091 1.00 56.68 169 THR A N 1
ATOM 1289 C CA . THR A 1 177 ? 9.248 54.374 6.279 1.00 56.68 169 THR A CA 1
ATOM 1290 C C . THR A 1 177 ? 9.860 55.738 6.582 1.00 56.68 169 THR A C 1
ATOM 1291 O O . THR A 1 177 ? 10.710 55.867 7.464 1.00 56.68 169 THR A O 1
ATOM 1295 N N . LYS A 1 178 ? 9.437 56.746 5.826 1.00 55.72 170 LYS A N 1
ATOM 1296 C CA . LYS A 1 178 ? 9.947 58.102 5.985 1.00 55.72 170 LYS A CA 1
ATOM 1297 C C . LYS A 1 178 ? 9.671 58.669 7.372 1.00 55.72 170 LYS A C 1
ATOM 1298 O O . LYS A 1 178 ? 10.574 59.182 8.031 1.00 55.72 170 LYS A O 1
ATOM 1304 N N . MET A 1 179 ? 8.419 58.586 7.806 1.00 55.77 171 MET A N 1
ATOM 1305 C CA . MET A 1 179 ? 8.035 59.098 9.115 1.00 55.77 171 MET A CA 1
ATOM 1306 C C . MET A 1 179 ? 8.706 58.299 10.225 1.00 55.77 171 MET A C 1
ATOM 1307 O O . MET A 1 179 ? 8.919 58.808 11.325 1.00 55.77 171 MET A O 1
ATOM 1312 N N . ALA A 1 180 ? 9.049 57.051 9.927 1.00 55.59 172 ALA A N 1
ATOM 1313 C CA . ALA A 1 180 ? 9.723 56.197 10.896 1.00 55.59 172 ALA A CA 1
ATOM 1314 C C . ALA A 1 180 ? 11.157 56.684 11.067 1.00 55.59 172 ALA A C 1
ATOM 1315 O O . ALA A 1 180 ? 11.681 56.743 12.181 1.00 55.59 172 ALA A O 1
ATOM 1317 N N . LYS A 1 181 ? 11.780 57.044 9.949 1.00 56.27 173 LYS A N 1
ATOM 1318 C CA . LYS A 1 181 ? 13.152 57.535 9.952 1.00 56.27 173 LYS A CA 1
ATOM 1319 C C . LYS A 1 181 ? 13.225 58.940 10.539 1.00 56.29 173 LYS A C 1
ATOM 1320 O O . LYS A 1 181 ? 14.213 59.307 11.173 1.00 56.29 173 LYS A O 1
ATOM 1326 N N . MET A 1 182 ? 12.175 59.725 10.320 1.00 56.23 174 MET A N 1
ATOM 1327 C CA . MET A 1 182 ? 12.127 61.090 10.827 1.00 56.23 174 MET A CA 1
ATOM 1328 C C . MET A 1 182 ? 11.919 61.108 12.335 1.00 56.23 174 MET A C 1
ATOM 1329 O O . MET A 1 182 ? 12.516 61.921 13.040 1.00 56.23 174 MET A O 1
ATOM 1334 N N . ILE A 1 183 ? 11.073 60.210 12.827 1.00 58.68 175 ILE A N 1
ATOM 1335 C CA . ILE A 1 183 ? 10.806 60.136 14.257 1.00 58.68 175 ILE A CA 1
ATOM 1336 C C . ILE A 1 183 ? 12.029 59.604 14.993 1.00 58.68 175 ILE A C 1
ATOM 1337 O O . ILE A 1 183 ? 12.236 59.903 16.168 1.00 58.68 175 ILE A O 1
ATOM 1342 N N . ASP A 1 184 ? 12.841 58.821 14.291 1.00 62.63 176 ASP A N 1
ATOM 1343 C CA . ASP A 1 184 ? 14.048 58.256 14.879 1.00 62.67 176 ASP A CA 1
ATOM 1344 C C . ASP A 1 184 ? 15.046 59.348 15.246 1.00 62.63 176 ASP A C 1
ATOM 1345 O O . ASP A 1 184 ? 15.488 59.433 16.392 1.00 62.63 176 ASP A O 1
ATOM 1350 N N . GLU A 1 185 ? 15.404 60.177 14.270 1.00 65.79 177 GLU A N 1
ATOM 1351 C CA . GLU A 1 185 ? 16.334 61.273 14.512 1.00 65.79 177 GLU A CA 1
ATOM 1352 C C . GLU A 1 185 ? 15.687 62.198 15.520 1.00 65.79 177 GLU A C 1
ATOM 1353 O O . GLU A 1 185 ? 16.319 62.683 16.462 1.00 65.79 177 GLU A O 1
ATOM 1359 N N . ARG A 1 186 ? 14.397 62.421 15.314 1.00 67.03 178 ARG A N 1
ATOM 1360 C CA . ARG A 1 186 ? 13.611 63.309 16.178 1.00 67.03 178 ARG A CA 1
ATOM 1361 C C . ARG A 1 186 ? 13.804 62.968 17.676 1.00 67.03 178 ARG A C 1
ATOM 1362 O O . ARG A 1 186 ? 14.402 63.745 18.418 1.00 67.03 178 ARG A O 1
ATOM 1370 N N . GLN A 1 187 ? 13.298 61.819 18.112 1.00 67.77 179 GLN A N 1
ATOM 1371 C CA . GLN A 1 187 ? 13.404 61.426 19.511 1.00 67.80 179 GLN A CA 1
ATOM 1372 C C . GLN A 1 187 ? 14.805 61.586 20.115 1.00 67.80 179 GLN A C 1
ATOM 1373 O O . GLN A 1 187 ? 14.946 61.769 21.325 1.00 67.77 179 GLN A O 1
ATOM 1379 N N . GLN A 1 188 ? 15.834 61.525 19.275 1.00 68.76 180 GLN A N 1
ATOM 1380 C CA . GLN A 1 188 ? 17.210 61.663 19.745 1.00 68.76 180 GLN A CA 1
ATOM 1381 C C . GLN A 1 188 ? 17.530 63.094 20.167 1.00 68.76 180 GLN A C 1
ATOM 1382 O O . GLN A 1 188 ? 18.237 63.320 21.148 1.00 68.76 180 GLN A O 1
ATOM 1388 N N . GLU A 1 189 ? 17.017 64.056 19.408 1.00 69.25 181 GLU A N 1
ATOM 1389 C CA . GLU A 1 189 ? 17.269 65.466 19.673 1.00 69.25 181 GLU A CA 1
ATOM 1390 C C . GLU A 1 189 ? 16.448 66.039 20.826 1.00 69.25 181 GLU A C 1
ATOM 1391 O O . GLU A 1 189 ? 16.749 67.122 21.325 1.00 69.25 181 GLU A O 1
ATOM 1397 N N . LEU A 1 190 ? 15.407 65.326 21.239 1.00 70.39 182 LEU A N 1
ATOM 1398 C CA . LEU A 1 190 ? 14.551 65.803 22.321 1.00 70.39 182 LEU A CA 1
ATOM 1399 C C . LEU A 1 190 ? 15.324 65.985 23.626 1.00 70.39 182 LEU A C 1
ATOM 1400 O O . LEU A 1 190 ? 16.278 65.253 23.895 1.00 70.39 182 LEU A O 1
ATOM 1405 N N . THR A 1 191 ? 14.936 66.983 24.414 1.00 74.38 183 THR A N 1
ATOM 1406 C CA . THR A 1 191 ? 15.631 67.269 25.666 1.00 74.38 183 THR A CA 1
ATOM 1407 C C . THR A 1 191 ? 14.809 66.956 26.912 1.00 74.38 183 THR A C 1
ATOM 1408 O O . THR A 1 191 ? 15.187 67.327 28.022 1.00 74.38 183 THR A O 1
ATOM 1412 N N . HIS A 1 192 ? 13.690 66.265 26.724 1.00 79.06 184 HIS A N 1
ATOM 1413 C CA . HIS A 1 192 ? 12.825 65.881 27.835 1.00 79.06 184 HIS A CA 1
ATOM 1414 C C . HIS A 1 192 ? 12.434 64.416 27.682 1.00 79.10 184 HIS A C 1
ATOM 1415 O O . HIS A 1 192 ? 11.872 64.023 26.661 1.00 79.06 184 HIS A O 1
ATOM 1422 N N . GLN A 1 193 ? 12.745 63.610 28.693 1.00 78.87 185 GLN A N 1
ATOM 1423 C CA . GLN A 1 193 ? 12.438 62.184 28.660 1.00 78.95 185 GLN A CA 1
ATOM 1424 C C . GLN A 1 193 ? 10.997 61.910 28.251 1.00 78.87 185 GLN A C 1
ATOM 1425 O O . GLN A 1 193 ? 10.747 61.300 27.212 1.00 78.87 185 GLN A O 1
ATOM 1431 N N . GLU A 1 194 ? 10.063 62.365 29.082 1.00 74.46 186 GLU A N 1
ATOM 1432 C CA . GLU A 1 194 ? 8.632 62.178 28.861 1.00 74.46 186 GLU A CA 1
ATOM 1433 C C . GLU A 1 194 ? 8.205 62.281 27.397 1.00 74.46 186 GLU A C 1
ATOM 1434 O O . GLU A 1 194 ? 7.478 61.423 26.897 1.00 74.46 186 GLU A O 1
ATOM 1440 N N . HIS A 1 195 ? 8.682 63.312 26.706 1.00 65.84 187 HIS A N 1
ATOM 1441 C CA . HIS A 1 195 ? 8.362 63.494 25.294 1.00 65.84 187 HIS A CA 1
ATOM 1442 C C . HIS A 1 195 ? 8.975 62.374 24.468 1.00 65.84 187 HIS A C 1
ATOM 1443 O O . HIS A 1 195 ? 8.301 61.749 23.650 1.00 65.84 187 HIS A O 1
ATOM 1450 N N . ARG A 1 196 ? 10.261 62.131 24.688 1.00 62.06 188 ARG A N 1
ATOM 1451 C CA . ARG A 1 196 ? 10.976 61.092 23.964 1.00 62.06 188 ARG A CA 1
ATOM 1452 C C . ARG A 1 196 ? 10.291 59.736 24.096 1.00 62.06 188 ARG A C 1
ATOM 1453 O O . ARG A 1 196 ? 10.182 58.992 23.121 1.00 62.06 188 ARG A O 1
ATOM 1461 N N . VAL A 1 197 ? 9.825 59.415 25.299 1.00 57.59 189 VAL A N 1
ATOM 1462 C CA . VAL A 1 197 ? 9.148 58.142 25.514 1.00 57.59 189 VAL A CA 1
ATOM 1463 C C . VAL A 1 197 ? 7.899 58.053 24.648 1.00 57.59 189 VAL A C 1
ATOM 1464 O O . VAL A 1 197 ? 7.766 57.148 23.825 1.00 57.59 189 VAL A O 1
ATOM 1468 N N . MET A 1 198 ? 6.987 59.002 24.834 1.00 54.30 190 MET A N 1
ATOM 1469 C CA . MET A 1 198 ? 5.750 59.033 24.063 1.00 54.30 190 MET A CA 1
ATOM 1470 C C . MET A 1 198 ? 6.046 58.961 22.570 1.00 54.30 190 MET A C 1
ATOM 1471 O O . MET A 1 198 ? 5.475 58.141 21.850 1.00 54.30 190 MET A O 1
ATOM 1476 N N . LEU A 1 199 ? 6.945 59.825 22.112 1.00 51.48 191 LEU A N 1
ATOM 1477 C CA . LEU A 1 199 ? 7.334 59.853 20.709 1.00 51.48 191 LEU A CA 1
ATOM 1478 C C . LEU A 1 199 ? 7.779 58.464 20.260 1.00 51.48 191 LEU A C 1
ATOM 1479 O O . LEU A 1 199 ? 7.327 57.956 19.234 1.00 51.48 191 LEU A O 1
ATOM 1484 N N . VAL A 1 200 ? 8.666 57.854 21.041 1.00 51.23 192 VAL A N 1
ATOM 1485 C CA . VAL A 1 200 ? 9.199 56.532 20.725 1.00 51.23 192 VAL A CA 1
ATOM 1486 C C . VAL A 1 200 ? 8.161 55.421 20.842 1.00 51.23 192 VAL A C 1
ATOM 1487 O O . VAL A 1 200 ? 7.971 54.636 19.913 1.00 51.23 192 VAL A O 1
ATOM 1491 N N . ASN A 1 201 ? 7.512 55.344 21.997 1.00 52.39 193 ASN A N 1
ATOM 1492 C CA . ASN A 1 201 ? 6.507 54.319 22.248 1.00 52.39 193 ASN A CA 1
ATOM 1493 C C . ASN A 1 201 ? 5.397 54.349 21.208 1.00 52.39 193 ASN A C 1
ATOM 1494 O O . ASN A 1 201 ? 5.008 53.314 20.666 1.00 52.39 193 ASN A O 1
ATOM 1499 N N . SER A 1 202 ? 4.881 55.545 20.945 1.00 53.56 194 SER A N 1
ATOM 1500 C CA . SER A 1 202 ? 3.798 55.720 19.987 1.00 53.56 194 SER A CA 1
ATOM 1501 C C . SER A 1 202 ? 4.195 55.293 18.577 1.00 53.56 194 SER A C 1
ATOM 1502 O O . SER A 1 202 ? 3.406 54.667 17.870 1.00 53.56 194 SER A O 1
ATOM 1505 N N . MET A 1 203 ? 5.413 55.637 18.167 1.00 54.70 195 MET A N 1
ATOM 1506 C CA . MET A 1 203 ? 5.891 55.280 16.835 1.00 54.70 195 MET A CA 1
ATOM 1507 C C . MET A 1 203 ? 6.089 53.779 16.706 1.00 54.70 195 MET A C 1
ATOM 1508 O O . MET A 1 203 ? 5.948 53.207 15.629 1.00 54.70 195 MET A O 1
ATOM 1513 N N . ASN A 1 204 ? 6.433 53.148 17.816 1.00 55.72 196 ASN A N 1
ATOM 1514 C CA . ASN A 1 204 ? 6.640 51.717 17.836 1.00 55.72 196 ASN A CA 1
ATOM 1515 C C . ASN A 1 204 ? 5.286 51.042 17.553 1.00 55.72 196 ASN A C 1
ATOM 1516 O O . ASN A 1 204 ? 5.182 50.140 16.717 1.00 55.72 196 ASN A O 1
ATOM 1521 N N . THR A 1 205 ? 4.259 51.464 18.290 1.00 55.28 197 THR A N 1
ATOM 1522 C CA . THR A 1 205 ? 2.914 50.924 18.134 1.00 55.28 197 THR A CA 1
ATOM 1523 C C . THR A 1 205 ? 2.522 50.974 16.664 1.00 55.28 197 THR A C 1
ATOM 1524 O O . THR A 1 205 ? 2.068 49.982 16.094 1.00 55.28 197 THR A O 1
ATOM 1528 N N . VAL A 1 206 ? 2.713 52.137 16.051 1.00 54.93 198 VAL A N 1
ATOM 1529 C CA . VAL A 1 206 ? 2.398 52.311 14.641 1.00 54.93 198 VAL A CA 1
ATOM 1530 C C . VAL A 1 206 ? 3.124 51.251 13.817 1.00 54.93 198 VAL A C 1
ATOM 1531 O O . VAL A 1 206 ? 2.556 50.680 12.887 1.00 54.93 198 VAL A O 1
ATOM 1535 N N . LYS A 1 207 ? 4.374 50.980 14.177 1.00 54.91 199 LYS A N 1
ATOM 1536 C CA . LYS A 1 207 ? 5.170 49.975 13.482 1.00 54.91 199 LYS A CA 1
ATOM 1537 C C . LYS A 1 207 ? 4.576 48.590 13.712 1.00 54.91 199 LYS A C 1
ATOM 1538 O O . LYS A 1 207 ? 4.439 47.796 12.781 1.00 54.91 199 LYS A O 1
ATOM 1544 N N . GLU A 1 208 ? 4.221 48.311 14.961 1.00 54.13 200 GLU A N 1
ATOM 1545 C CA . GLU A 1 208 ? 3.639 47.030 15.337 1.00 54.13 200 GLU A CA 1
ATOM 1546 C C . GLU A 1 208 ? 2.348 46.746 14.579 1.00 54.13 200 GLU A C 1
ATOM 1547 O O . GLU A 1 208 ? 2.131 45.636 14.093 1.00 54.13 200 GLU A O 1
ATOM 1553 N N . LEU A 1 209 ? 1.481 47.751 14.510 1.00 51.59 201 LEU A N 1
ATOM 1554 C CA . LEU A 1 209 ? 0.173 47.611 13.882 1.00 51.59 201 LEU A CA 1
ATOM 1555 C C . LEU A 1 209 ? 0.140 47.557 12.357 1.00 51.59 201 LEU A C 1
ATOM 1556 O O . LEU A 1 209 ? -0.814 47.038 11.781 1.00 51.59 201 LEU A O 1
ATOM 1561 N N . LEU A 1 210 ? 1.152 48.117 11.702 1.00 51.21 202 LEU A N 1
ATOM 1562 C CA . LEU A 1 210 ? 1.184 48.139 10.240 1.00 51.21 202 LEU A CA 1
ATOM 1563 C C . LEU A 1 210 ? 0.914 46.774 9.611 1.00 51.21 202 LEU A C 1
ATOM 1564 O O . LEU A 1 210 ? 0.037 46.633 8.757 1.00 51.21 202 LEU A O 1
ATOM 1569 N N . PRO A 1 211 ? 1.677 45.751 10.024 1.00 51.81 203 PRO A N 1
ATOM 1570 C CA . PRO A 1 211 ? 1.494 44.393 9.499 1.00 51.81 203 PRO A CA 1
ATOM 1571 C C . PRO A 1 211 ? 0.123 43.852 9.891 1.00 51.81 203 PRO A C 1
ATOM 1572 O O . PRO A 1 211 ? -0.461 43.030 9.185 1.00 51.81 203 PRO A O 1
ATOM 1576 N N . VAL A 1 212 ? -0.387 44.330 11.022 1.00 51.75 204 VAL A N 1
ATOM 1577 C CA . VAL A 1 212 ? -1.697 43.923 11.510 1.00 51.75 204 VAL A CA 1
ATOM 1578 C C . VAL A 1 212 ? -2.775 44.550 10.638 1.00 51.75 204 VAL A C 1
ATOM 1579 O O . VAL A 1 212 ? -3.798 43.932 10.351 1.00 51.75 204 VAL A O 1
ATOM 1583 N N . LEU A 1 213 ? -2.539 45.791 10.227 1.00 52.45 205 LEU A N 1
ATOM 1584 C CA . LEU A 1 213 ? -3.485 46.509 9.386 1.00 52.45 205 LEU A CA 1
ATOM 1585 C C . LEU A 1 213 ? -3.552 45.870 8.008 1.00 52.45 205 LEU A C 1
ATOM 1586 O O . LEU A 1 213 ? -4.601 45.867 7.365 1.00 52.45 205 LEU A O 1
ATOM 1591 N N . ILE A 1 214 ? -2.427 45.328 7.557 1.00 53.44 206 ILE A N 1
ATOM 1592 C CA . ILE A 1 214 ? -2.374 44.681 6.254 1.00 53.44 206 ILE A CA 1
ATOM 1593 C C . ILE A 1 214 ? -3.087 43.334 6.301 1.00 53.44 206 ILE A C 1
ATOM 1594 O O . ILE A 1 214 ? -3.724 42.925 5.330 1.00 53.44 206 ILE A O 1
ATOM 1599 N N . SER A 1 215 ? -2.995 42.661 7.444 1.00 55.01 207 SER A N 1
ATOM 1600 C CA . SER A 1 215 ? -3.660 41.378 7.629 1.00 55.01 207 SER A CA 1
ATOM 1601 C C . SER A 1 215 ? -5.163 41.603 7.585 1.00 55.01 207 SER A C 1
ATOM 1602 O O . SER A 1 215 ? -5.873 40.986 6.790 1.00 55.01 207 SER A O 1
ATOM 1605 N N . ALA A 1 216 ? -5.637 42.505 8.438 1.00 56.61 208 ALA A N 1
ATOM 1606 C CA . ALA A 1 216 ? -7.055 42.837 8.505 1.00 56.61 208 ALA A CA 1
ATOM 1607 C C . ALA A 1 216 ? -7.598 43.161 7.117 1.00 56.61 208 ALA A C 1
ATOM 1608 O O . ALA A 1 216 ? -8.765 42.907 6.819 1.00 56.61 208 ALA A O 1
ATOM 1610 N N . MET A 1 217 ? -6.741 43.724 6.271 1.00 57.76 209 MET A N 1
ATOM 1611 C CA . MET A 1 217 ? -7.130 44.082 4.915 1.00 57.76 209 MET A CA 1
ATOM 1612 C C . MET A 1 217 ? -7.189 42.848 4.022 1.00 57.76 209 MET A C 1
ATOM 1613 O O . MET A 1 217 ? -8.137 42.672 3.255 1.00 57.76 209 MET A O 1
ATOM 1618 N N . LYS A 1 218 ? -6.176 41.995 4.129 1.00 59.74 210 LYS A N 1
ATOM 1619 C CA . LYS A 1 218 ? -6.128 40.770 3.341 1.00 59.74 210 LYS A CA 1
ATOM 1620 C C . LYS A 1 218 ? -7.305 39.883 3.721 1.00 59.74 210 LYS A C 1
ATOM 1621 O O . LYS A 1 218 ? -8.014 39.366 2.859 1.00 59.74 210 LYS A O 1
ATOM 1627 N N . ILE A 1 219 ? -7.517 39.727 5.023 1.00 61.12 211 ILE A N 1
ATOM 1628 C CA . ILE A 1 219 ? -8.618 38.916 5.523 1.00 61.12 211 ILE A CA 1
ATOM 1629 C C . ILE A 1 219 ? -9.941 39.439 4.986 1.00 61.12 211 ILE A C 1
ATOM 1630 O O . ILE A 1 219 ? -10.759 38.675 4.479 1.00 61.12 211 ILE A O 1
ATOM 1635 N N . PHE A 1 220 ? -10.151 40.746 5.106 1.00 63.62 212 PHE A N 1
ATOM 1636 C CA . PHE A 1 220 ? -11.383 41.348 4.620 1.00 63.62 212 PHE A CA 1
ATOM 1637 C C . PHE A 1 220 ? -11.498 41.171 3.114 1.00 63.62 212 PHE A C 1
ATOM 1638 O O . PHE A 1 220 ? -12.435 40.540 2.624 1.00 63.62 212 PHE A O 1
ATOM 1646 N N . VAL A 1 221 ? -10.544 41.738 2.382 1.00 69.81 213 VAL A N 1
ATOM 1647 C CA . VAL A 1 221 ? -10.546 41.649 0.928 1.00 69.81 213 VAL A CA 1
ATOM 1648 C C . VAL A 1 221 ? -10.704 40.208 0.457 1.00 69.81 213 VAL A C 1
ATOM 1649 O O . VAL A 1 221 ? -11.176 39.959 -0.651 1.00 69.81 213 VAL A O 1
ATOM 1653 N N . THR A 1 222 ? -10.325 39.262 1.312 1.00 78.13 214 THR A N 1
ATOM 1654 C CA . THR A 1 222 ? -10.434 37.845 0.983 1.00 78.13 214 THR A CA 1
ATOM 1655 C C . THR A 1 222 ? -11.769 37.259 1.435 1.00 78.13 214 THR A C 1
ATOM 1656 O O . THR A 1 222 ? -12.504 36.686 0.633 1.00 78.13 214 THR A O 1
ATOM 1660 N N . THR A 1 223 ? -12.086 37.414 2.717 1.00 88.20 215 THR A N 1
ATOM 1661 C CA . THR A 1 223 ? -13.344 36.908 3.250 1.00 88.20 215 THR A CA 1
ATOM 1662 C C . THR A 1 223 ? -14.498 37.484 2.443 1.00 88.20 215 THR A C 1
ATOM 1663 O O . THR A 1 223 ? -15.538 36.845 2.280 1.00 88.20 215 THR A O 1
ATOM 1667 N N . LYS A 1 224 ? -14.303 38.695 1.934 1.00 100.29 216 LYS A N 1
ATOM 1668 C CA . LYS A 1 224 ? -15.316 39.357 1.125 1.00 100.29 216 LYS A CA 1
ATOM 1669 C C . LYS A 1 224 ? -15.372 38.705 -0.251 1.00 100.29 216 LYS A C 1
ATOM 1670 O O . LYS A 1 224 ? -16.445 38.550 -0.833 1.00 100.29 216 LYS A O 1
ATOM 1676 N N . ASN A 1 225 ? -14.175 38.315 -0.696 1.00 114.56 217 ASN A N 1
ATOM 1677 C CA . ASN A 1 225 ? -14.012 37.519 -1.910 1.00 114.56 217 ASN A CA 1
ATOM 1678 C C . ASN A 1 225 ? -14.605 36.151 -1.503 1.00 114.56 217 ASN A C 1
ATOM 1679 O O . ASN A 1 225 ? -15.664 35.768 -2.008 1.00 114.56 217 ASN A O 1
ATOM 1684 N N . SER A 1 226 ? -13.967 35.431 -0.618 1.00 128.65 218 SER A N 1
ATOM 1685 C CA . SER A 1 226 ? -14.672 34.258 -0.161 1.00 128.65 218 SER A CA 1
ATOM 1686 C C . SER A 1 226 ? -16.063 34.780 0.173 1.00 128.65 218 SER A C 1
ATOM 1687 O O . SER A 1 226 ? -16.340 35.116 1.324 1.00 128.65 218 SER A O 1
ATOM 1690 N N . LYS A 1 227 ? -16.941 34.862 -0.845 1.00 140.14 219 LYS A N 1
ATOM 1691 C CA . LYS A 1 227 ? -18.303 35.348 -0.637 1.00 140.14 219 LYS A CA 1
ATOM 1692 C C . LYS A 1 227 ? -19.125 34.413 0.256 1.00 140.14 219 LYS A C 1
ATOM 1693 O O . LYS A 1 227 ? -19.004 33.206 0.130 1.00 140.14 219 LYS A O 1
ATOM 1699 N N . ASN A 1 228 ? -19.967 34.957 1.141 1.00 144.12 220 ASN A N 1
ATOM 1700 C CA . ASN A 1 228 ? -20.759 34.082 2.008 1.00 144.12 220 ASN A CA 1
ATOM 1701 C C . ASN A 1 228 ? -19.944 33.678 3.237 1.00 144.12 220 ASN A C 1
ATOM 1702 O O . ASN A 1 228 ? -19.785 32.488 3.527 1.00 144.12 220 ASN A O 1
ATOM 1707 N N . GLN A 1 229 ? -19.436 34.653 3.940 1.00 140.51 221 GLN A N 1
ATOM 1708 C CA . GLN A 1 229 ? -18.641 34.375 5.135 1.00 140.51 221 GLN A CA 1
ATOM 1709 C C . GLN A 1 229 ? -18.756 35.544 6.095 1.00 140.51 221 GLN A C 1
ATOM 1710 O O . GLN A 1 229 ? -19.140 36.644 5.687 1.00 140.51 221 GLN A O 1
ATOM 1716 N N . GLY A 1 230 ? -18.446 35.358 7.384 1.00 126.15 222 GLY A N 1
ATOM 1717 C CA . GLY A 1 230 ? -18.538 36.478 8.346 1.00 126.15 222 GLY A CA 1
ATOM 1718 C C . GLY A 1 230 ? -17.626 37.654 7.968 1.00 126.15 222 GLY A C 1
ATOM 1719 O O . GLY A 1 230 ? -16.420 37.541 8.061 1.00 126.15 222 GLY A O 1
ATOM 1720 N N . ILE A 1 231 ? -18.238 38.788 7.526 1.00 108.43 223 ILE A N 1
ATOM 1721 C CA . ILE A 1 231 ? -17.473 40.003 7.100 1.00 108.43 223 ILE A CA 1
ATOM 1722 C C . ILE A 1 231 ? -17.626 41.258 8.003 1.00 108.43 223 ILE A C 1
ATOM 1723 O O . ILE A 1 231 ? -16.757 42.130 7.975 1.00 108.43 223 ILE A O 1
ATOM 1728 N N . GLU A 1 232 ? -18.697 41.350 8.816 1.00 91.46 224 GLU A N 1
ATOM 1729 C CA . GLU A 1 232 ? -18.904 42.493 9.711 1.00 91.46 224 GLU A CA 1
ATOM 1730 C C . GLU A 1 232 ? -17.794 42.607 10.755 1.00 91.46 224 GLU A C 1
ATOM 1731 O O . GLU A 1 232 ? -17.627 43.635 11.409 1.00 91.46 224 GLU A O 1
ATOM 1737 N N . GLU A 1 233 ? -17.039 41.524 10.909 1.00 77.99 225 GLU A N 1
ATOM 1738 C CA . GLU A 1 233 ? -15.946 41.486 11.875 1.00 77.99 225 GLU A CA 1
ATOM 1739 C C . GLU A 1 233 ? -14.646 41.945 11.222 1.00 77.99 225 GLU A C 1
ATOM 1740 O O . GLU A 1 233 ? -13.943 42.796 11.757 1.00 77.99 225 GLU A O 1
ATOM 1746 N N . ALA A 1 234 ? -14.339 41.374 10.062 1.00 67.98 226 ALA A N 1
ATOM 1747 C CA . ALA A 1 234 ? -13.148 41.727 9.307 1.00 67.98 226 ALA A CA 1
ATOM 1748 C C . ALA A 1 234 ? -13.133 43.236 9.130 1.00 67.98 226 ALA A C 1
ATOM 1749 O O . ALA A 1 234 ? -12.096 43.883 9.274 1.00 67.98 226 ALA A O 1
ATOM 1751 N N . LEU A 1 235 ? -14.304 43.788 8.832 1.00 60.15 227 LEU A N 1
ATOM 1752 C CA . LEU A 1 235 ? -14.475 45.223 8.664 1.00 60.15 227 LEU A CA 1
ATOM 1753 C C . LEU A 1 235 ? -14.105 45.916 9.968 1.00 60.15 227 LEU A C 1
ATOM 1754 O O . LEU A 1 235 ? -13.226 46.776 10.004 1.00 60.15 227 LEU A O 1
ATOM 1759 N N . LYS A 1 236 ? -14.795 45.534 11.037 1.00 56.64 228 LYS A N 1
ATOM 1760 C CA . LYS A 1 236 ? -14.573 46.114 12.355 1.00 56.64 228 LYS A CA 1
ATOM 1761 C C . LYS A 1 236 ? -13.119 46.020 12.798 1.00 56.64 228 LYS A C 1
ATOM 1762 O O . LYS A 1 236 ? -12.598 46.937 13.430 1.00 56.64 228 LYS A O 1
ATOM 1768 N N . ASN A 1 237 ? -12.466 44.911 12.469 1.00 55.08 229 ASN A N 1
ATOM 1769 C CA . ASN A 1 237 ? -11.072 44.717 12.848 1.00 55.08 229 ASN A CA 1
ATOM 1770 C C . ASN A 1 237 ? -10.141 45.572 12.001 1.00 55.08 229 ASN A C 1
ATOM 1771 O O . ASN A 1 237 ? -9.085 46.004 12.465 1.00 55.08 229 ASN A O 1
ATOM 1776 N N . ARG A 1 238 ? -10.537 45.820 10.758 1.00 54.60 230 ARG A N 1
ATOM 1777 C CA . ARG A 1 238 ? -9.739 46.647 9.864 1.00 54.60 230 ARG A CA 1
ATOM 1778 C C . ARG A 1 238 ? -9.889 48.108 10.266 1.00 54.60 230 ARG A C 1
ATOM 1779 O O . ARG A 1 238 ? -8.910 48.851 10.324 1.00 54.60 230 ARG A O 1
ATOM 1787 N N . ASN A 1 239 ? -11.120 48.509 10.561 1.00 55.10 231 ASN A N 1
ATOM 1788 C CA . ASN A 1 239 ? -11.402 49.882 10.955 1.00 55.10 231 ASN A CA 1
ATOM 1789 C C . ASN A 1 239 ? -10.812 50.235 12.317 1.00 55.10 231 ASN A C 1
ATOM 1790 O O . ASN A 1 239 ? -10.556 51.402 12.606 1.00 55.10 231 ASN A O 1
ATOM 1795 N N . PHE A 1 240 ? -10.585 49.222 13.147 1.00 56.57 232 PHE A N 1
ATOM 1796 C CA . PHE A 1 240 ? -10.013 49.440 14.470 1.00 56.57 232 PHE A CA 1
ATOM 1797 C C . PHE A 1 240 ? -8.527 49.761 14.363 1.00 56.57 232 PHE A C 1
ATOM 1798 O O . PHE A 1 240 ? -8.052 50.739 14.936 1.00 56.57 232 PHE A O 1
ATOM 1806 N N . THR A 1 241 ? -7.800 48.933 13.619 1.00 53.74 233 THR A N 1
ATOM 1807 C CA . THR A 1 241 ? -6.372 49.139 13.417 1.00 53.74 233 THR A CA 1
ATOM 1808 C C . THR A 1 241 ? -6.157 50.498 12.765 1.00 53.74 233 THR A C 1
ATOM 1809 O O . THR A 1 241 ? -5.215 51.218 13.094 1.00 53.74 233 THR A O 1
ATOM 1813 N N . VAL A 1 242 ? -7.047 50.845 11.844 1.00 52.18 234 VAL A N 1
ATOM 1814 C CA . VAL A 1 242 ? -6.980 52.127 11.161 1.00 52.18 234 VAL A CA 1
ATOM 1815 C C . VAL A 1 242 ? -7.135 53.238 12.192 1.00 52.18 234 VAL A C 1
ATOM 1816 O O . VAL A 1 242 ? -6.443 54.254 12.137 1.00 52.18 234 VAL A O 1
ATOM 1820 N N . GLU A 1 243 ? -8.034 53.023 13.147 1.00 53.37 235 GLU A N 1
ATOM 1821 C CA . GLU A 1 243 ? -8.284 53.991 14.207 1.00 53.37 235 GLU A CA 1
ATOM 1822 C C . GLU A 1 243 ? -7.118 54.051 15.194 1.00 53.37 235 GLU A C 1
ATOM 1823 O O . GLU A 1 243 ? -6.660 55.133 15.560 1.00 53.37 235 GLU A O 1
ATOM 1829 N N . LYS A 1 244 ? -6.644 52.885 15.623 1.00 52.90 236 LYS A N 1
ATOM 1830 C CA . LYS A 1 244 ? -5.530 52.810 16.562 1.00 52.90 236 LYS A CA 1
ATOM 1831 C C . LYS A 1 244 ? -4.299 53.514 16.001 1.00 52.90 236 LYS A C 1
ATOM 1832 O O . LYS A 1 244 ? -3.710 54.373 16.657 1.00 52.90 236 LYS A O 1
ATOM 1838 N N . MET A 1 245 ? -3.912 53.139 14.787 1.00 52.84 237 MET A N 1
ATOM 1839 C CA . MET A 1 245 ? -2.755 53.741 14.139 1.00 52.84 237 MET A CA 1
ATOM 1840 C C . MET A 1 245 ? -2.953 55.244 14.000 1.00 52.84 237 MET A C 1
ATOM 1841 O O . MET A 1 245 ? -2.038 56.026 14.261 1.00 52.84 237 MET A O 1
ATOM 1846 N N . SER A 1 246 ? -4.153 55.642 13.591 1.00 51.63 238 SER A N 1
ATOM 1847 C CA . SER A 1 246 ? -4.472 57.053 13.423 1.00 51.63 238 SER A CA 1
ATOM 1848 C C . SER A 1 246 ? -4.322 57.800 14.742 1.00 51.63 238 SER A C 1
ATOM 1849 O O . SER A 1 246 ? -3.862 58.941 14.772 1.00 51.63 238 SER A O 1
ATOM 1852 N N . ALA A 1 247 ? -4.709 57.147 15.833 1.00 50.96 239 ALA A N 1
ATOM 1853 C CA . ALA A 1 247 ? -4.614 57.748 17.157 1.00 50.96 239 ALA A CA 1
ATOM 1854 C C . ALA A 1 247 ? -3.159 57.906 17.585 1.00 50.96 239 ALA A C 1
ATOM 1855 O O . ALA A 1 247 ? -2.778 58.931 18.149 1.00 50.96 239 ALA A O 1
ATOM 1857 N N . GLU A 1 248 ? -2.350 56.886 17.315 1.00 50.72 240 GLU A N 1
ATOM 1858 C CA . GLU A 1 248 ? -0.935 56.923 17.664 1.00 50.72 240 GLU A CA 1
ATOM 1859 C C . GLU A 1 248 ? -0.253 58.056 16.910 1.00 50.72 240 GLU A C 1
ATOM 1860 O O . GLU A 1 248 ? 0.567 58.786 17.467 1.00 50.72 240 GLU A O 1
ATOM 1866 N N . ILE A 1 249 ? -0.596 58.190 15.633 1.00 50.38 241 ILE A N 1
ATOM 1867 C CA . ILE A 1 249 ? -0.015 59.221 14.785 1.00 50.38 241 ILE A CA 1
ATOM 1868 C C . ILE A 1 249 ? -0.371 60.621 15.266 1.00 50.38 241 ILE A C 1
ATOM 1869 O O . ILE A 1 249 ? 0.379 61.570 15.039 1.00 50.38 241 ILE A O 1
ATOM 1874 N N . ASN A 1 250 ? -1.517 60.751 15.924 1.00 50.42 242 ASN A N 1
ATOM 1875 C CA . ASN A 1 250 ? -1.947 62.048 16.432 1.00 50.42 242 ASN A CA 1
ATOM 1876 C C . ASN A 1 250 ? -1.214 62.397 17.718 1.00 50.42 242 ASN A C 1
ATOM 1877 O O . ASN A 1 250 ? -0.964 63.569 18.003 1.00 50.42 242 ASN A O 1
ATOM 1882 N N . GLU A 1 251 ? -0.846 61.373 18.479 1.00 50.05 243 GLU A N 1
ATOM 1883 C CA . GLU A 1 251 ? -0.092 61.574 19.707 1.00 50.05 243 GLU A CA 1
ATOM 1884 C C . GLU A 1 251 ? 1.284 62.089 19.299 1.00 50.05 243 GLU A C 1
ATOM 1885 O O . GLU A 1 251 ? 1.874 62.935 19.971 1.00 50.05 243 GLU A O 1
ATOM 1891 N N . ILE A 1 252 ? 1.775 61.578 18.173 1.00 48.13 244 ILE A N 1
ATOM 1892 C CA . ILE A 1 252 ? 3.071 61.975 17.638 1.00 48.13 244 ILE A CA 1
ATOM 1893 C C . ILE A 1 252 ? 3.013 63.420 17.162 1.00 48.13 244 ILE A C 1
ATOM 1894 O O . ILE A 1 252 ? 3.865 64.235 17.515 1.00 48.13 244 ILE A O 1
ATOM 1899 N N . ILE A 1 253 ? 1.998 63.736 16.367 1.00 45.94 245 ILE A N 1
ATOM 1900 C CA . ILE A 1 253 ? 1.823 65.093 15.871 1.00 45.94 245 ILE A CA 1
ATOM 1901 C C . ILE A 1 253 ? 1.679 66.027 17.063 1.00 45.94 245 ILE A C 1
ATOM 1902 O O . ILE A 1 253 ? 2.307 67.083 17.120 1.00 45.94 245 ILE A O 1
ATOM 1907 N N . ARG A 1 254 ? 0.853 65.619 18.021 1.00 44.43 246 ARG A N 1
ATOM 1908 C CA . ARG A 1 254 ? 0.605 66.410 19.219 1.00 44.43 246 ARG A CA 1
ATOM 1909 C C . ARG A 1 254 ? 1.869 66.657 20.027 1.00 44.43 246 ARG A C 1
ATOM 1910 O O . ARG A 1 254 ? 2.098 67.764 20.510 1.00 44.43 246 ARG A O 1
ATOM 1918 N N . VAL A 1 255 ? 2.678 65.617 20.198 1.00 43.50 247 VAL A N 1
ATOM 1919 C CA . VAL A 1 255 ? 3.914 65.752 20.956 1.00 43.50 247 VAL A CA 1
ATOM 1920 C C . VAL A 1 255 ? 4.868 66.684 20.220 1.00 43.50 247 VAL A C 1
ATOM 1921 O O . VAL A 1 255 ? 5.313 67.688 20.772 1.00 43.50 247 VAL A O 1
ATOM 1925 N N . LEU A 1 256 ? 5.156 66.361 18.962 1.00 45.06 248 LEU A N 1
ATOM 1926 C CA . LEU A 1 256 ? 6.035 67.188 18.146 1.00 45.06 248 LEU A CA 1
ATOM 1927 C C . LEU A 1 256 ? 5.496 68.611 18.129 1.00 45.06 248 LEU A C 1
ATOM 1928 O O . LEU A 1 256 ? 6.252 69.578 18.053 1.00 45.06 248 LEU A O 1
ATOM 1933 N N . GLN A 1 257 ? 4.174 68.726 18.186 1.00 49.62 249 GLN A N 1
ATOM 1934 C CA . GLN A 1 257 ? 3.511 70.022 18.174 1.00 49.62 249 GLN A CA 1
ATOM 1935 C C . GLN A 1 257 ? 3.770 70.775 19.473 1.00 49.62 249 GLN A C 1
ATOM 1936 O O . GLN A 1 257 ? 3.984 71.987 19.469 1.00 49.62 249 GLN A O 1
ATOM 1942 N N . LEU A 1 258 ? 3.749 70.049 20.584 1.00 55.97 250 LEU A N 1
ATOM 1943 C CA . LEU A 1 258 ? 3.977 70.650 21.890 1.00 55.97 250 LEU A CA 1
ATOM 1944 C C . LEU A 1 258 ? 5.426 71.093 22.059 1.00 55.97 250 LEU A C 1
ATOM 1945 O O . LEU A 1 258 ? 5.703 72.119 22.680 1.00 55.97 250 LEU A O 1
ATOM 1950 N N . THR A 1 259 ? 6.345 70.310 21.505 1.00 64.23 251 THR A N 1
ATOM 1951 C CA . THR A 1 259 ? 7.771 70.591 21.652 1.00 64.23 251 THR A CA 1
ATOM 1952 C C . THR A 1 259 ? 8.346 71.564 20.609 1.00 64.23 251 THR A C 1
ATOM 1953 O O . THR A 1 259 ? 9.560 71.750 20.517 1.00 64.23 251 THR A O 1
ATOM 1957 N N . SER A 1 260 ? 7.473 72.194 19.814 1.00 73.05 252 SER A N 1
ATOM 1958 C CA . SER A 1 260 ? 7.815 73.178 18.756 1.00 73.05 252 SER A CA 1
ATOM 1959 C C . SER A 1 260 ? 6.553 73.777 18.153 1.00 73.05 252 SER A C 1
ATOM 1960 O O . SER A 1 260 ? 5.812 73.156 17.396 1.00 73.05 252 SER A O 1
ATOM 1963 N N . TRP A 1 261 ? 6.377 75.032 18.531 1.00 81.54 253 TRP A N 1
ATOM 1964 C CA . TRP A 1 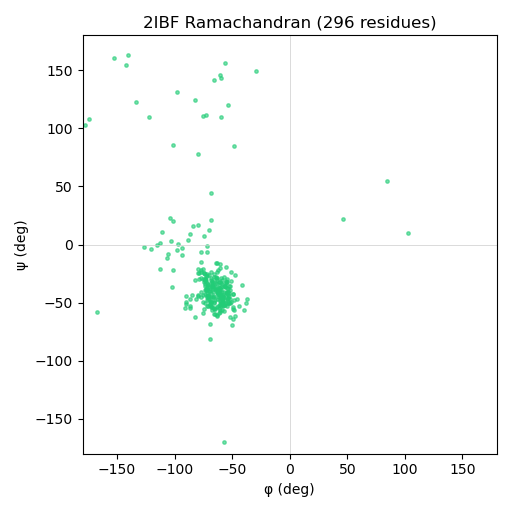261 ? 5.273 75.955 18.267 1.00 81.54 253 TRP A CA 1
ATOM 1965 C C . TRP A 1 261 ? 5.779 77.265 18.974 1.00 81.54 253 TRP A C 1
ATOM 1966 O O . TRP A 1 261 ? 5.769 77.305 20.216 1.00 81.54 253 TRP A O 1
ATOM 1977 N N . ASP A 1 262 ? 6.279 78.278 18.242 1.00 107.07 254 ASP A N 1
ATOM 1978 C CA . ASP A 1 262 ? 6.911 79.402 18.948 1.00 107.07 254 ASP A CA 1
ATOM 1979 C C . ASP A 1 262 ? 6.089 80.674 19.095 1.00 107.07 254 ASP A C 1
ATOM 1980 O O . ASP A 1 262 ? 6.637 81.735 19.326 1.00 107.07 254 ASP A O 1
ATOM 1985 N N . GLU A 1 263 ? 4.796 80.556 18.957 1.00 126.94 255 GLU A N 1
ATOM 1986 C CA . GLU A 1 263 ? 3.784 81.616 19.092 1.00 126.94 255 GLU A CA 1
ATOM 1987 C C . GLU A 1 263 ? 4.008 82.932 18.437 1.00 126.94 255 GLU A C 1
ATOM 1988 O O . GLU A 1 263 ? 3.397 83.915 18.858 1.00 126.94 255 GLU A O 1
ATOM 1994 N N . ASP A 1 264 ? 4.834 82.997 17.427 1.00 137.91 256 ASP A N 1
ATOM 1995 C CA . ASP A 1 264 ? 4.859 84.285 16.773 1.00 137.91 256 ASP A CA 1
ATOM 1996 C C . ASP A 1 264 ? 4.059 84.133 15.490 1.00 137.91 256 ASP A C 1
ATOM 1997 O O . ASP A 1 264 ? 3.944 85.057 14.686 1.00 137.91 256 ASP A O 1
ATOM 2002 N N . ALA A 1 265 ? 3.522 82.940 15.350 1.00 142.94 257 ALA A N 1
ATOM 2003 C CA . ALA A 1 265 ? 2.881 82.508 14.122 1.00 142.94 257 ALA A CA 1
ATOM 2004 C C . ALA A 1 265 ? 1.378 82.718 14.068 1.00 142.94 257 ALA A C 1
ATOM 2005 O O . ALA A 1 265 ? 0.748 82.549 13.010 1.00 142.94 257 ALA A O 1
ATOM 2007 N N . TRP A 1 266 ? 0.793 83.099 15.209 1.00 144.97 258 TRP A N 1
ATOM 2008 C CA . TRP A 1 266 ? -0.649 83.303 15.237 1.00 144.97 258 TRP A CA 1
ATOM 2009 C C . TRP A 1 266 ? -1.133 84.212 14.111 1.00 144.97 258 TRP A C 1
ATOM 2010 O O . TRP A 1 266 ? -1.986 83.824 13.314 1.00 144.97 258 TRP A O 1
ATOM 2021 N N . ASN B 2 1 ? 21.725 74.495 4.748 1.00 127.27 563 ASN B N 1
ATOM 2022 C CA . ASN B 2 1 ? 20.635 74.219 5.680 1.00 127.27 563 ASN B CA 1
ATOM 2023 C C . ASN B 2 1 ? 21.130 73.477 6.884 1.00 127.27 563 ASN B C 1
ATOM 2024 O O . ASN B 2 1 ? 20.985 73.938 8.007 1.00 127.27 563 ASN B O 1
ATOM 2029 N N . HIS B 2 2 ? 21.717 72.346 6.630 1.00 122.30 564 HIS B N 1
ATOM 2030 C CA . HIS B 2 2 ? 22.293 71.604 7.693 1.00 122.30 564 HIS B CA 1
ATOM 2031 C C . HIS B 2 2 ? 23.700 72.152 7.942 1.00 122.30 564 HIS B C 1
ATOM 2032 O O . HIS B 2 2 ? 24.549 71.548 8.599 1.00 122.30 564 HIS B O 1
ATOM 2039 N N . ALA B 2 3 ? 23.872 73.347 7.361 1.00 101.12 565 ALA B N 1
ATOM 2040 C CA . ALA B 2 3 ? 25.099 74.123 7.440 1.00 101.12 565 ALA B CA 1
ATOM 2041 C C . ALA B 2 3 ? 24.870 75.212 8.462 1.00 101.12 565 ALA B C 1
ATOM 2042 O O . ALA B 2 3 ? 25.787 75.566 9.195 1.00 101.12 565 ALA B O 1
ATOM 2044 N N . ILE B 2 4 ? 23.674 75.734 8.497 1.00 82.60 566 ILE B N 1
ATOM 2045 C CA . ILE B 2 4 ? 23.371 76.698 9.491 1.00 82.60 566 ILE B CA 1
ATOM 2046 C C . ILE B 2 4 ? 23.980 76.272 10.822 1.00 82.60 566 ILE B C 1
ATOM 2047 O O . ILE B 2 4 ? 24.432 77.098 11.611 1.00 82.60 566 ILE B O 1
ATOM 2052 N N . TYR B 2 5 ? 23.979 74.956 11.017 1.00 72.26 567 TYR B N 1
ATOM 2053 C CA . TYR B 2 5 ? 24.530 74.386 12.239 1.00 72.26 567 TYR B CA 1
ATOM 2054 C C . TYR B 2 5 ? 26.046 74.479 12.162 1.00 72.26 567 TYR B C 1
ATOM 2055 O O . TYR B 2 5 ? 26.724 74.622 13.179 1.00 72.26 567 TYR B O 1
ATOM 2064 N N . GLU B 2 6 ? 26.570 74.428 10.942 1.00 72.33 568 GLU B N 1
ATOM 2065 C CA . GLU B 2 6 ? 28.005 74.539 10.720 1.00 72.33 568 GLU B CA 1
ATOM 2066 C C . GLU B 2 6 ? 28.477 75.933 11.122 1.00 72.33 568 GLU B C 1
ATOM 2067 O O . GLU B 2 6 ? 29.313 76.081 12.012 1.00 72.33 568 GLU B O 1
ATOM 2073 N N . LYS B 2 7 ? 27.927 76.952 10.469 1.00 71.67 569 LYS B N 1
ATOM 2074 C CA . LYS B 2 7 ? 28.288 78.333 10.765 1.00 71.67 569 LYS B CA 1
ATOM 2075 C C . LYS B 2 7 ? 27.997 78.676 12.221 1.00 71.67 569 LYS B C 1
ATOM 2076 O O . LYS B 2 7 ? 28.683 79.501 12.821 1.00 71.67 569 LYS B O 1
ATOM 2082 N N . ALA B 2 8 ? 26.976 78.038 12.784 1.00 71.08 570 ALA B N 1
ATOM 2083 C CA . ALA B 2 8 ? 26.601 78.275 14.173 1.00 71.08 570 ALA B CA 1
ATOM 2084 C C . ALA B 2 8 ? 27.704 77.793 15.107 1.00 71.08 570 ALA B C 1
ATOM 2085 O O . ALA B 2 8 ? 27.919 78.360 16.177 1.00 71.08 570 ALA B O 1
ATOM 2087 N N . LYS B 2 9 ? 28.404 76.745 14.687 1.00 70.47 571 LYS B N 1
ATOM 2088 C CA . LYS B 2 9 ? 29.499 76.189 15.471 1.00 70.47 571 LYS B CA 1
ATOM 2089 C C . LYS B 2 9 ? 30.714 77.101 15.367 1.00 70.47 571 LYS B C 1
ATOM 2090 O O . LYS B 2 9 ? 31.526 77.182 16.288 1.00 70.47 571 LYS B O 1
ATOM 2096 N N . GLU B 2 10 ? 30.831 77.788 14.235 1.00 70.52 572 GLU B N 1
ATOM 2097 C CA . GLU B 2 10 ? 31.949 78.694 13.998 1.00 70.52 572 GLU B CA 1
ATOM 2098 C C . GLU B 2 10 ? 31.824 79.986 14.804 1.00 70.52 572 GLU B C 1
ATOM 2099 O O . GLU B 2 10 ? 32.816 80.494 15.323 1.00 70.52 572 GLU B O 1
ATOM 2105 N N . VAL B 2 11 ? 30.605 80.509 14.920 1.00 69.30 573 VAL B N 1
ATOM 2106 C CA . VAL B 2 11 ? 30.380 81.719 15.703 1.00 69.30 573 VAL B CA 1
ATOM 2107 C C . VAL B 2 11 ? 30.388 81.346 17.179 1.00 69.30 573 VAL B C 1
ATOM 2108 O O . VAL B 2 11 ? 30.756 82.149 18.035 1.00 69.30 573 VAL B O 1
ATOM 2112 N N . SER B 2 12 ? 29.989 80.111 17.464 1.00 68.69 574 SER B N 1
ATOM 2113 C CA . SER B 2 12 ? 29.974 79.610 18.831 1.00 68.69 574 SER B CA 1
ATOM 2114 C C . SER B 2 12 ? 31.407 79.349 19.279 1.00 68.69 574 SER B C 1
ATOM 2115 O O . SER B 2 12 ? 31.713 79.381 20.471 1.00 68.69 574 SER B O 1
ATOM 2118 N N . SER B 2 13 ? 32.283 79.100 18.311 1.00 68.55 575 SER B N 1
ATOM 2119 C CA . SER B 2 13 ? 33.689 78.839 18.596 1.00 68.55 575 SER B CA 1
ATOM 2120 C C . SER B 2 13 ? 34.472 80.141 18.721 1.00 68.55 575 SER B C 1
ATOM 2121 O O . SER B 2 13 ? 35.288 80.299 19.628 1.00 68.55 575 SER B O 1
ATOM 2124 N N . ALA B 2 14 ? 34.217 81.074 17.809 1.00 68.09 576 ALA B N 1
ATOM 2125 C CA . ALA B 2 14 ? 34.888 82.367 17.837 1.00 68.09 576 ALA B CA 1
ATOM 2126 C C . ALA B 2 14 ? 34.574 83.060 19.156 1.00 68.09 576 ALA B C 1
ATOM 2127 O O . ALA B 2 14 ? 35.477 83.507 19.864 1.00 68.09 576 ALA B O 1
ATOM 2129 N N . LEU B 2 15 ? 33.289 83.128 19.490 1.00 67.23 577 LEU B N 1
ATOM 2130 C CA . LEU B 2 15 ? 32.856 83.745 20.736 1.00 67.23 577 LEU B CA 1
ATOM 2131 C C . LEU B 2 15 ? 33.569 83.084 21.909 1.00 67.23 577 LEU B C 1
ATOM 2132 O O . LEU B 2 15 ? 33.853 83.726 22.919 1.00 67.23 577 LEU B O 1
ATOM 2137 N N . SER B 2 16 ? 33.861 81.795 21.765 1.00 67.34 578 SER B N 1
ATOM 2138 C CA . SER B 2 16 ? 34.545 81.044 22.809 1.00 67.34 578 SER B CA 1
ATOM 2139 C C . SER B 2 16 ? 35.980 81.527 22.979 1.00 67.34 578 SER B C 1
ATOM 2140 O O . SER B 2 16 ? 36.398 81.873 24.083 1.00 67.34 578 SER B O 1
ATOM 2143 N N . LYS B 2 17 ? 36.731 81.551 21.881 1.00 67.89 579 LYS B N 1
ATOM 2144 C CA . LYS B 2 17 ? 38.116 82.005 21.922 1.00 67.89 579 LYS B CA 1
ATOM 2145 C C . LYS B 2 17 ? 38.193 83.390 22.558 1.00 67.89 579 LYS B C 1
ATOM 2146 O O . LYS B 2 17 ? 39.027 83.637 23.429 1.00 67.89 579 LYS B O 1
ATOM 2152 N N . VAL B 2 18 ? 37.307 84.285 22.132 1.00 68.81 580 VAL B N 1
ATOM 2153 C CA . VAL B 2 18 ? 37.271 85.637 22.674 1.00 68.81 580 VAL B CA 1
ATOM 2154 C C . VAL B 2 18 ? 37.044 85.600 24.180 1.00 68.81 580 VAL B C 1
ATOM 2155 O O . VAL B 2 18 ? 37.740 86.274 24.938 1.00 68.81 580 VAL B O 1
ATOM 2159 N N . LEU B 2 19 ? 36.065 84.809 24.605 1.00 73.73 581 LEU B N 1
ATOM 2160 C CA . LEU B 2 19 ? 35.733 84.691 26.020 1.00 73.73 581 LEU B CA 1
ATOM 2161 C C . LEU B 2 19 ? 36.885 84.130 26.846 1.00 73.73 581 LEU B C 1
ATOM 2162 O O . LEU B 2 19 ? 37.135 84.584 27.962 1.00 73.73 581 LEU B O 1
ATOM 2167 N N . SER B 2 20 ? 37.578 83.135 26.302 1.00 81.93 582 SER B N 1
ATOM 2168 C CA . SER B 2 20 ? 38.690 82.514 27.012 1.00 81.93 582 SER B CA 1
ATOM 2169 C C . SER B 2 20 ? 39.958 83.361 26.975 1.00 81.93 582 SER B C 1
ATOM 2170 O O . SER B 2 20 ? 40.947 83.039 27.633 1.00 81.93 582 SER B O 1
ATOM 2173 N N . LYS B 2 21 ? 39.924 84.450 26.213 1.00 92.11 583 LYS B N 1
ATOM 2174 C CA . LYS B 2 21 ? 41.067 85.352 26.132 1.00 92.11 583 LYS B CA 1
ATOM 2175 C C . LYS B 2 21 ? 40.941 86.386 27.244 1.00 92.11 583 LYS B C 1
ATOM 2176 O O . LYS B 2 21 ? 41.743 87.314 27.348 1.00 92.11 583 LYS B O 1
ATOM 2182 N N . ILE B 2 22 ? 39.917 86.208 28.072 1.00 104.09 584 ILE B N 1
ATOM 2183 C CA . ILE B 2 22 ? 39.656 87.086 29.204 1.00 104.09 584 ILE B CA 1
ATOM 2184 C C . ILE B 2 22 ? 39.705 86.230 30.466 1.00 104.09 584 ILE B C 1
ATOM 2185 O O . ILE B 2 22 ? 39.593 86.735 31.585 1.00 104.09 584 ILE B O 1
ATOM 2190 N N . ASP B 2 23 ? 39.875 84.926 30.257 1.00 116.37 585 ASP B N 1
ATOM 2191 C CA . ASP B 2 23 ? 39.942 83.946 31.344 1.00 116.37 585 ASP B CA 1
ATOM 2192 C C . ASP B 2 23 ? 41.396 83.632 31.656 1.00 116.37 585 ASP B C 1
ATOM 2193 O O . ASP B 2 23 ? 42.185 83.354 30.755 1.00 116.37 585 ASP B O 1
ATOM 2198 N N . ASP B 2 24 ? 41.746 83.672 32.938 1.00 124.43 586 ASP B N 1
ATOM 2199 C CA . ASP B 2 24 ? 43.118 83.401 33.349 1.00 124.43 586 ASP B CA 1
ATOM 2200 C C . ASP B 2 24 ? 43.221 83.190 34.852 1.00 124.43 586 ASP B C 1
ATOM 2201 O O . ASP B 2 24 ? 43.689 82.149 35.312 1.00 124.43 586 ASP B O 1
ATOM 2206 N N . THR B 2 25 ? 42.794 84.190 35.617 1.00 124.49 587 THR B N 1
ATOM 2207 C CA . THR B 2 25 ? 42.847 84.109 37.071 1.00 124.49 587 THR B CA 1
ATOM 2208 C C . THR B 2 25 ? 42.196 85.323 37.726 1.00 124.49 587 THR B C 1
ATOM 2209 O O . THR B 2 25 ? 41.259 85.133 38.529 1.00 124.49 587 THR B O 1
ATOM 2214 N N . TYR C 2 5 ? -3.877 34.164 -7.886 1.00 98.92 567 TYR D N 1
ATOM 2215 C CA . TYR C 2 5 ? -3.073 35.307 -8.306 1.00 98.92 567 TYR D CA 1
ATOM 2216 C C . TYR C 2 5 ? -1.880 35.520 -7.388 1.00 98.92 567 TYR D C 1
ATOM 2217 O O . TYR C 2 5 ? -1.952 35.250 -6.181 1.00 98.92 567 TYR D O 1
ATOM 2226 N N . GLU C 2 6 ? -0.786 36.033 -7.949 1.00 98.16 568 GLU D N 1
ATOM 2227 C CA . GLU C 2 6 ? 0.408 36.332 -7.170 1.00 98.16 568 GLU D CA 1
ATOM 2228 C C . GLU C 2 6 ? 0.097 37.557 -6.322 1.00 98.16 568 GLU D C 1
ATOM 2229 O O . GLU C 2 6 ? 0.926 38.024 -5.541 1.00 98.16 568 GLU D O 1
ATOM 2235 N N . LYS C 2 7 ? -1.119 38.068 -6.493 1.00 97.43 569 LYS D N 1
ATOM 2236 C CA . LYS C 2 7 ? -1.586 39.239 -5.766 1.00 97.43 569 LYS D CA 1
ATOM 2237 C C . LYS C 2 7 ? 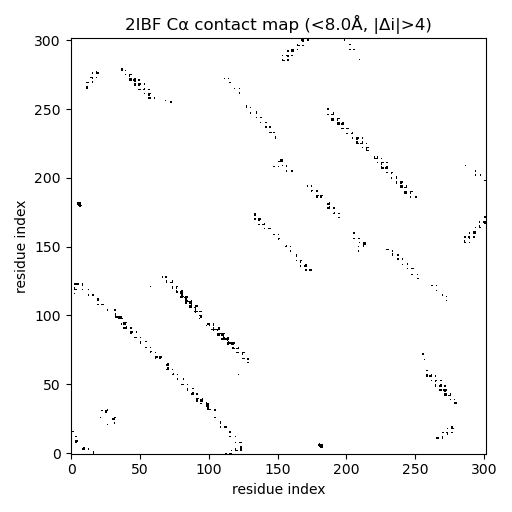-1.316 39.121 -4.272 1.00 97.43 569 LYS D C 1
ATOM 2238 O O . LYS C 2 7 ? -0.657 39.979 -3.685 1.00 97.43 569 LYS D O 1
ATOM 2244 N N . ALA C 2 8 ? -1.824 38.056 -3.660 1.00 96.78 570 ALA D N 1
ATOM 2245 C CA . ALA C 2 8 ? -1.622 37.832 -2.233 1.00 96.78 570 ALA D CA 1
ATOM 2246 C C . ALA C 2 8 ? -0.140 37.634 -1.935 1.00 96.78 570 ALA D C 1
ATOM 2247 O O . ALA C 2 8 ? 0.352 38.041 -0.882 1.00 96.78 570 ALA D O 1
ATOM 2249 N N . LYS C 2 9 ? 0.566 37.015 -2.875 1.00 96.54 571 LYS D N 1
ATOM 2250 C CA . LYS C 2 9 ? 1.995 36.769 -2.727 1.00 96.54 571 LYS D CA 1
ATOM 2251 C C . LYS C 2 9 ? 2.770 38.080 -2.817 1.00 96.54 571 LYS D C 1
ATOM 2252 O O . LYS C 2 9 ? 3.726 38.301 -2.073 1.00 96.54 571 LYS D O 1
ATOM 2258 N N . GLU C 2 10 ? 2.344 38.949 -3.728 1.00 96.16 572 GLU D N 1
ATOM 2259 C CA . GLU C 2 10 ? 2.992 40.240 -3.918 1.00 96.16 572 GLU D CA 1
ATOM 2260 C C . GLU C 2 10 ? 2.702 41.179 -2.750 1.00 96.16 572 GLU D C 1
ATOM 2261 O O . GLU C 2 10 ? 3.603 41.850 -2.244 1.00 96.16 572 GLU D O 1
ATOM 2267 N N . VAL C 2 11 ? 1.442 41.218 -2.324 1.00 95.86 573 VAL D N 1
ATOM 2268 C CA . VAL C 2 11 ? 1.037 42.062 -1.205 1.00 95.86 573 VAL D CA 1
ATOM 2269 C C . VAL C 2 11 ? 1.935 41.782 -0.008 1.00 95.86 573 VAL D C 1
ATOM 2270 O O . VAL C 2 11 ? 2.399 42.704 0.664 1.00 95.86 573 VAL D O 1
ATOM 2274 N N . SER C 2 12 ? 2.187 40.502 0.244 1.00 95.87 574 SER D N 1
ATOM 2275 C CA . SER C 2 12 ? 3.049 40.094 1.344 1.00 95.87 574 SER D CA 1
ATOM 2276 C C . SER C 2 12 ? 4.480 40.533 1.063 1.00 95.87 574 SER D C 1
ATOM 2277 O O . SER C 2 12 ? 5.088 41.247 1.860 1.00 95.87 574 SER D O 1
ATOM 2280 N N . SER C 2 13 ? 5.009 40.103 -0.079 1.00 96.00 575 SER D N 1
ATOM 2281 C CA . SER C 2 13 ? 6.370 40.446 -0.477 1.00 96.00 575 SER D CA 1
ATOM 2282 C C . SER C 2 13 ? 6.634 41.945 -0.352 1.00 96.00 575 SER D C 1
ATOM 2283 O O . SER C 2 13 ? 7.693 42.361 0.122 1.00 96.00 575 SER D O 1
ATOM 2286 N N . ALA C 2 14 ? 5.665 42.750 -0.775 1.00 96.02 576 ALA D N 1
ATOM 2287 C CA . ALA C 2 14 ? 5.787 44.202 -0.709 1.00 96.02 576 ALA D CA 1
ATOM 2288 C C . ALA C 2 14 ? 5.817 44.688 0.737 1.00 96.02 576 ALA D C 1
ATOM 2289 O O . ALA C 2 14 ? 6.583 45.588 1.082 1.00 96.02 576 ALA D O 1
ATOM 2291 N N . LEU C 2 15 ? 4.978 44.090 1.578 1.00 95.86 577 LEU D N 1
ATOM 2292 C CA . LEU C 2 15 ? 4.922 44.461 2.987 1.00 95.86 577 LEU D CA 1
ATOM 2293 C C . LEU C 2 15 ? 6.221 44.073 3.680 1.00 95.86 577 LEU D C 1
ATOM 2294 O O . LEU C 2 15 ? 6.697 44.777 4.571 1.00 95.86 577 LEU D O 1
ATOM 2299 N N . SER C 2 16 ? 6.791 42.949 3.260 1.00 96.19 578 SER D N 1
ATOM 2300 C CA . SER C 2 16 ? 8.042 42.468 3.827 1.00 96.19 578 SER D CA 1
ATOM 2301 C C . SER C 2 16 ? 9.157 43.471 3.558 1.00 96.19 578 SER D C 1
ATOM 2302 O O . SER C 2 16 ? 9.842 43.913 4.480 1.00 96.19 578 SER D O 1
ATOM 2305 N N . LYS C 2 17 ? 9.325 43.836 2.291 1.00 96.21 579 LYS D N 1
ATOM 2306 C CA . LYS C 2 17 ? 10.351 44.797 1.906 1.00 96.21 579 LYS D CA 1
ATOM 2307 C C . LYS C 2 17 ? 10.218 46.085 2.714 1.00 96.21 579 LYS D C 1
ATOM 2308 O O . LYS C 2 17 ? 11.217 46.691 3.104 1.00 96.21 579 LYS D O 1
ATOM 2314 N N . VAL C 2 18 ? 8.979 46.495 2.967 1.00 95.84 580 VAL D N 1
ATOM 2315 C CA . VAL C 2 18 ? 8.716 47.712 3.725 1.00 95.84 580 VAL D CA 1
ATOM 2316 C C . VAL C 2 18 ? 9.104 47.565 5.193 1.00 95.84 580 VAL D C 1
ATOM 2317 O O . VAL C 2 18 ? 9.821 48.403 5.740 1.00 95.84 580 VAL D O 1
ATOM 2321 N N . LEU C 2 19 ? 8.627 46.499 5.827 1.00 95.69 581 LEU D N 1
ATOM 2322 C CA . LEU C 2 19 ? 8.926 46.246 7.233 1.00 95.69 581 LEU D CA 1
ATOM 2323 C C . LEU C 2 19 ? 10.430 46.173 7.480 1.00 95.69 581 LEU D C 1
ATOM 2324 O O . LEU C 2 19 ? 10.919 46.605 8.525 1.00 95.69 581 LEU D O 1
ATOM 2329 N N . SER C 2 20 ? 11.159 45.623 6.514 1.00 96.11 582 SER D N 1
ATOM 2330 C CA . SER C 2 20 ? 12.608 45.513 6.621 1.00 96.11 582 SER D CA 1
ATOM 2331 C C . SER C 2 20 ? 13.212 46.912 6.645 1.00 96.11 582 SER D C 1
ATOM 2332 O O . SER C 2 20 ? 14.189 47.169 7.349 1.00 96.12 582 SER D O 1
ATOM 2335 N N . LYS C 2 21 ? 12.609 47.816 5.878 1.00 95.93 583 LYS D N 1
ATOM 2336 C CA . LYS C 2 21 ? 13.060 49.200 5.825 1.00 95.94 583 LYS D CA 1
ATOM 2337 C C . LYS C 2 21 ? 12.700 49.896 7.134 1.00 95.94 583 LYS D C 1
ATOM 2338 O O . LYS C 2 21 ? 13.543 50.545 7.754 1.00 95.94 583 LYS D O 1
ATOM 2344 N N . ILE C 2 22 ? 11.453 49.731 7.565 1.00 95.59 584 ILE D N 1
ATOM 2345 C CA . ILE C 2 22 ? 10.995 50.316 8.821 1.00 95.59 584 ILE D CA 1
ATOM 2346 C C . ILE C 2 22 ? 11.914 49.841 9.941 1.00 95.59 584 ILE D C 1
ATOM 2347 O O . ILE C 2 22 ? 11.983 50.449 11.010 1.00 95.59 584 ILE D O 1
ATOM 2352 N N . ASP C 2 23 ? 12.623 48.749 9.675 1.00 94.13 585 ASP D N 1
ATOM 2353 C CA . ASP C 2 23 ? 13.546 48.160 10.636 1.00 94.13 585 ASP D CA 1
ATOM 2354 C C . ASP C 2 23 ? 14.823 48.986 10.760 1.00 94.14 585 ASP D C 1
ATOM 2355 O O . ASP C 2 23 ? 15.346 49.179 11.859 1.00 94.13 585 ASP D O 1
#

Radius of gyration: 26.87 Å; Cα contacts (8 Å, |Δi|>4): 355; chains: 3; bounding box: 66×68×50 Å

GO terms:
  GO:0005515 protein binding (F, IPI)
  GO:0060090 molecular adaptor activity (F, EXP)
  GO:0045121 membrane raft (C, IDA)
  GO:0005912 adherens junction (C, IDA)
  GO:1903140 regulation of establishment of endothelial barrier (P, IDA)
  GO:0044291 cell-cell contact zone (C, IMP)
  GO:0005911 cell-cell junction (C, IMP)
  GO:0005925 focal adhesion (C, IMP)
  GO:1904702 regulation of protein localization to adherens junction (P, IMP)
  GO:0051893 regulation of focal adhesion assembly (P, IMP)
  GO:0031625 ubiquitin protein ligase binding (F, IPI)
  GO:0043034 costamere (C, IDA)
  GO:0005925 focal adhesion (C, IDA)
  GO:1904813 ficolin-1-rich granule lumen (C, TAS)
  GO:0034774 secretory granule lumen (C, TAS)
  GO:0035580 specific granule lumen (C, TAS)
  GO:0005576 extracellular region (C, TAS)
  GO:0005829 cytosol (C, TAS)
  GO:0003779 actin binding (F, IDA)
  GO:0007160 cell-matrix adhesion (P, TAS)

Nearest PDB structures (foldseek):
  2gww-assembly1_A  TM=9.698E-01  e=4.030E-28  Homo sapiens
  3zdl-assembly1_A  TM=9.471E-01  e=6.527E-27  Gallus gallus
  2hsq-assembly1_A  TM=9.741E-01  e=4.162E-25  Homo sapiens
  1ydi-assembly1_A  TM=8.591E-01  e=2.449E-25  Homo sapiens
  3tj6-assembly1_A  TM=7.884E-01  e=8.109E-26  Homo sapiens

InterPro domains:
  IPR000633 Vinculin, conserved site [PS00663] (162-182)
  IPR000633 Vinculin, conserved site [PS00664] (277-287)
  IPR000633 Vinculin, conserved site [PS00664] (497-507)
  IPR006077 Vinculin/alpha-catenin [PF01044] (373-915)
  IPR006077 Vinculin/alpha-catenin [PF01044] (934-1134)
  IPR017997 Vinculin [PTHR46180] (1-1132)
  IPR036723 Alpha-catenin/vinculin-like superfamily [SSF47220] (39-249)
  IPR036723 Alpha-catenin/vinculin-like superfamily [SSF47220] (272-424)
  IPR036723 Alpha-catenin/vinculin-like superfamily [SSF47220] (490-646)
  IPR036723 Alpha-catenin/vinculin-like superfamily [SSF47220] (649-718)
  IPR036723 Alpha-catenin/vinculin-like superfamily [SSF47220] (720-854)
  IPR036723 Alpha-catenin/vinculin-like superfamily [SSF47220] (957-1129)

Foldseek 3Di:
DCLQQWQVLCVVLVVLVVVLVCLVVCLVVVNNLPDQDDQCQVVLVVVLVVLVVLLVVLVVCLVPDPDVQSVPQQVVLSVQLNVLSVL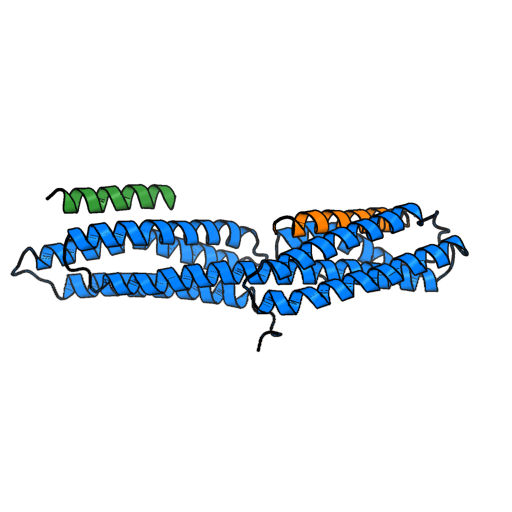CNVLSVVSVVPSRDSVSSVSVNSSSCSNSVSSSSNVLSVVLVVLVVLLVLLVVLLVLLVVLLVQQAPVSLVVSCVVSVVSLVVNLVSLVVVLNTGDDPVLSCLSVVLNVLLVVLPVVLSVLSCCQSVVVVVPPHDRVVSSVSNVVSSVSSSVSSVSNSVSSCVSHDDPPPD/DVCVVVVVVVVVVVVVVVVCVVDDD/DCVVVVVVVVVVVVVVVVD

Solvent-accessible surface area: 15012 Å² total; per-residue (Å²): 149,124,38,16,55,1,112,44,0,63,78,12,1,46,76,2,16,100,53,5,43,100,10,30,105,48,34,121,136,45,85,10,31,34,50,55,7,72,68,2,66,73,14,6,53,42,0,83,54,7,4,60,47,0,7,115,11,0,120,80,6,19,134,92,26,155,12,112,50,3,61,95,25,0,46,73,3,11,104,74,1,76,70,8,6,75,69,0,29,77,0,5,101,38,5,112,94,58,44,124,18,74,64,0,0,72,83,0,18,70,0,0,114,12,2,10,14,0,1,0,37,0,0,20,12,9,6,14,12,40,1,57,126,6,13,142,29,0,118,36,9,30,126,58,0,76,55,0,61,101,8,62,57,11,104,56,0,17,72,2,3,90,78,5,2,74,24,0,20,112,0,9,101,28,3,76,106,28,22,90,45,14,52,104,149,117,38,74,74,82,0,46,80,5,6,55,35,0,67,120,33,4,34,73,0,5,53,12,3,61,85,11,0,58,24,83,65,61,168,138,107,69,49,123,119,7,44,95,69,8,41,115,11,6,101,102,0,22,54,15,0,44,55,0,8,153,10,0,48,126,24,13,152,79,97,94,54,211,80,131,35,0,28,73,39,0,91,74,1,12,50,3,0,22,114,0,2,55,74,12,90,90,138,169,109,70,26,109,44,0,42,58,4,30,62,148,11,60,76,122,22,151

Organism: Homo sapiens (NCBI:txid9606)

CATH classification: 1.20.120.230 (+1 more: 1.20.120.230)

Secondary structure (DSSP, 8-state):
-----SHHHHHHHHHHHHHHHHHHHHHHHT-TTTS-----TTHHHHHHHHHHHHHHHHHHHHHH---HHHHHHHHHHHHHHHHHHHHHHHHHHHHHH-TT-HHHHHHHHHHHHHHHHHHHHHHHHHHHHHHHHHHHHHHHHHHHHHHTTS--SHHHHHHHHHHHHHHHHHHHHHHHHHHHH-S-HHHHHHHHHHHHHHHHHHHHHHHHHHHHHHHTTS-SS--HHHHHHHHHHHHHHHHHHHHHHHHHHHTS--SS--/--SHHHHHHHHHHHHHHHHHTS---/-THHHHHHHHHHHHHHHH-

Sequence (302 aa):
MPVFHTRTIESILEPVAQQISHLVIMHEEGEVDGKAIPDLTAPVAAVQAAVSNLVRVGKETVQTTEDQILKRDMPPAFIKVENACTKLVQAAQMLQSDPYSVPARDYLIDGSRGILSGTSDLLLTFDEAEVRKIIRVCKGILEYLTVAEVVETMEDLVTYTKNLGPGMTKMAKMIDERQQELTHQEHRVMLVNSMNTVKELLPVLISAMKIFVTTKNSKNQGIEEALKNRNFTVEKMSAEINEIIRVLQLTSWDEDAWNHAIYEKAKEVSSALSKVLSKIDDTYEKAKEVSSALSKVLSKID